Protein AF-0000000070033080 (afdb_homodimer)

InterPro domains:
  IPR001304 C-type lectin-like [PF00059] (76-184)
  IPR001304 C-type lectin-like [PS50041] (65-184)
  IPR001304 C-type lectin-like [SM00034] (60-184)
  IPR016186 C-type lectin-like/link domain superfamily [G3DSA:3.10.100.10] (40-184)
  IPR016187 C-type lectin fold [SSF56436] (63-186)
  IPR050111 C-type lectin and snaclec domain-containing protein [PTHR22803] (50-186)

Foldseek 3Di:
DDDDDDDDDPPVVPPPPDDPDPPPPPDPPPPDPPPPPDPPPPDPDPPDPCPPQDPPPRDQPFDDDPQKHKAWFFFWDFQVVQQVVQCVVDPLKGFADDADPVSLVRNLVRCCVVVVAQAKAFGQWFADAFALDIAGPSRDDNHDFFADPPDDPGGDPAQTTWMQGSVSHIYRGGRRDIGITMMMGGD/DDDDDDDPPPPPCPPPPPDPPPPPPPDPPPPDPPPPPDPPPPDDDPPPPPVPQDPPPRDQPFDDDPQKHKAWFFFWDFQVVQQVVQCVVDPLKGFADDADPVSLVRNLVRCCVVVVAQAKAFGQWFADAFALDIAGPSRDDNHDFFADPPDDPGGDPAQTTWMQGSVSHIYRGGRRDIGITMMMGGD

Radius of gyration: 39.05 Å; Cα contacts (8 Å, |Δi|>4): 627; chains: 2; bounding box: 110×128×110 Å

Nearest PDB structures (foldseek):
  1jzn-assembly2_A  TM=9.347E-01  e=3.721E-12  Crotalus atrox
  4uww-assembly1_A  TM=8.815E-01  e=4.793E-12  Struthio camelus
  4uxm-assembly1_A  TM=8.664E-01  e=3.278E-12  Struthio camelus
  5f2q-assembly1_B  TM=9.238E-01  e=2.821E-11  Bothrops jararacussu
  1v4l-assembly1_A  TM=7.066E-01  e=3.692E-09  Protobothrops mucrosquamatus

Secondary structure (DSSP, 8-state):
------------------------------------------------------SSS---SSEEETTEEEEEEEEEEEHHHHHHHHHHHSTT-EEPP--SHHHHHHHHHHHHHHHSS---EEEEEEE-TTSS-EEETT--------BPTT-S-SS-SS--EEEE-TTS-EEEE-TTSEEEEEEEEE-/------------------------------------------------------SSS---SSEEETTEEEEEEEEEEEHHHHHHHHHHHSTT-EEPP--SHHHHHHHHHHHHHHHSS---EEEEEEE-TTSS-EEETT--------BPTT-S-SS-SS--EEEE-TTS-EEEE-TTSEEEEEEEEE-

Solvent-accessible surface area (backbone atoms only — not comparable to full-atom values): 22182 Å² total; per-residue (Å²): 136,85,88,79,85,81,88,79,87,72,84,75,77,76,76,76,79,70,78,74,77,80,71,75,81,69,83,77,73,75,78,67,78,76,79,79,66,83,76,73,78,73,72,79,71,79,82,70,83,67,78,69,80,71,87,63,80,85,72,56,92,47,47,75,54,96,66,25,26,34,38,79,42,73,75,61,31,28,49,67,55,42,33,53,48,20,38,69,72,34,77,75,19,18,23,28,71,60,62,37,72,66,54,43,53,53,51,53,49,49,38,29,69,74,64,73,44,71,54,51,25,36,35,17,39,34,42,46,73,63,40,69,44,63,40,26,55,54,30,55,71,78,77,41,83,56,55,33,91,87,41,60,60,62,53,35,95,52,44,36,24,30,29,33,37,56,87,61,30,32,39,53,34,52,40,78,49,65,34,20,32,31,29,26,23,61,104,138,81,92,78,88,81,90,76,86,79,80,79,79,79,75,79,77,69,83,73,75,81,71,77,79,68,84,77,72,75,74,65,77,73,78,78,66,81,75,74,77,73,73,80,70,78,82,68,83,66,78,70,80,71,86,63,81,87,71,57,93,47,49,74,53,96,64,26,24,34,38,79,40,73,75,61,32,28,49,67,55,41,34,53,48,20,38,69,73,34,78,76,19,19,23,29,70,61,60,37,72,67,54,44,53,50,51,53,49,49,39,29,70,75,66,73,44,72,54,50,24,36,33,17,38,34,42,47,73,64,40,69,45,61,41,25,55,54,30,53,71,79,76,41,84,56,53,33,91,88,40,60,59,63,54,36,94,49,46,36,24,28,30,33,37,55,87,60,31,33,41,52,34,51,41,78,49,67,34,19,33,31,29,26,23,61,102

Sequence (374 aa):
MKTLTLLALSLAVALGMSPGKDEVPGPMVEDGPPAEGPVEEADPAPEDQQEIQTKGGHHCPGFSHDGRCYRFFRAPKTARNAEVFCQKLSAGGHLASITSQHLHREVMRLILRANGAPTHVWVGGLRYLTTGRFVWLDGSSWIYADWRPGKPRPTSNVDNCVELLANGKFNDLRCSETEAFICSHPEMKTLTLLALSLAVALGMSPGKDEVPGPMVEDGPPAEGPVEEADPAPEDQQEIQTKGGHHCPGFSHDGRCYRFFRAPKTARNAEVFCQKLSAGGHLASITSQHLHREVMRLILRANGAPTHVWVGGLRYLTTGRFVWLDGSSWIYADWRPGKPRPTSNVDNCVELLANGKFNDLRCSETEAFICSHPE

Organism: Takifugu rubripes (NCBI:txid31033)

Structure (mmCIF, N/CA/C/O backbone):
data_AF-0000000070033080-model_v1
#
loop_
_entity.id
_entity.type
_entity.pdbx_description
1 polymer Lectin-like
#
loop_
_atom_site.group_PDB
_atom_site.id
_atom_site.type_symbol
_atom_site.label_atom_id
_atom_site.label_alt_id
_atom_site.label_comp_id
_atom_site.label_asym_id
_atom_site.label_entity_id
_atom_site.label_seq_id
_atom_site.pdbx_PDB_ins_code
_atom_site.Cartn_x
_atom_site.Cartn_y
_atom_site.Cartn_z
_atom_site.occupancy
_atom_site.B_iso_or_equiv
_atom_site.auth_seq_id
_atom_site.auth_comp_id
_atom_site.auth_asym_id
_atom_site.auth_atom_id
_atom_site.pdbx_PDB_model_num
ATOM 1 N N . MET A 1 1 ? 81.562 69.438 38.094 1 20.61 1 MET A N 1
ATOM 2 C CA . MET A 1 1 ? 82.812 69 38.594 1 20.61 1 MET A CA 1
ATOM 3 C C . MET A 1 1 ? 82.875 67.5 38.625 1 20.61 1 MET A C 1
ATOM 5 O O . MET A 1 1 ? 83.812 66.875 38.062 1 20.61 1 MET A O 1
ATOM 9 N N . LYS A 1 2 ? 82.312 67 39.844 1 17.95 2 LYS A N 1
ATOM 10 C CA . LYS A 1 2 ? 83 65.938 40.562 1 17.95 2 LYS A CA 1
ATOM 11 C C . LYS A 1 2 ? 82.875 64.562 39.906 1 17.95 2 LYS A C 1
ATOM 13 O O . LYS A 1 2 ? 81.812 64.312 39.25 1 17.95 2 LYS A O 1
ATOM 18 N N . THR A 1 3 ? 83.188 63.5 40.625 1 20.91 3 THR A N 1
ATOM 19 C CA . THR A 1 3 ? 84.25 62.531 40.438 1 20.91 3 THR A CA 1
ATOM 20 C C . THR A 1 3 ? 83.688 61.219 39.844 1 20.91 3 THR A C 1
ATOM 22 O O . THR A 1 3 ? 82.5 61 39.844 1 20.91 3 THR A O 1
ATOM 25 N N . LEU A 1 4 ? 84.312 60.188 40.219 1 21.19 4 LEU A N 1
ATOM 26 C CA . LEU A 1 4 ? 85.125 59.156 39.594 1 21.19 4 LEU A CA 1
ATOM 27 C C . LEU A 1 4 ? 84.375 57.875 39.375 1 21.19 4 LEU A C 1
ATOM 29 O O . LEU A 1 4 ? 84.375 57.312 38.281 1 21.19 4 LEU A O 1
ATOM 33 N N . THR A 1 5 ? 84.062 57.188 40.562 1 20.97 5 THR A N 1
ATOM 34 C CA . THR A 1 5 ? 84.875 56 40.719 1 20.97 5 THR A CA 1
ATOM 35 C C . THR A 1 5 ? 84.25 54.812 40 1 20.97 5 THR A C 1
ATOM 37 O O . THR A 1 5 ? 83.062 54.75 39.844 1 20.97 5 THR A O 1
ATOM 40 N N . LEU A 1 6 ? 84.938 53.719 39.906 1 20.81 6 LEU A N 1
ATOM 41 C CA . LEU A 1 6 ? 85.438 52.688 39.031 1 20.81 6 LEU A CA 1
ATOM 42 C C . LEU A 1 6 ? 84.562 51.469 39 1 20.81 6 LEU A C 1
ATOM 44 O O . LEU A 1 6 ? 84.25 50.906 37.938 1 20.81 6 LEU A O 1
ATOM 48 N N . LEU A 1 7 ? 84.062 50.938 40.312 1 21.59 7 LEU A N 1
ATOM 49 C CA . LEU A 1 7 ? 84.625 49.625 40.562 1 21.59 7 LEU A CA 1
ATOM 50 C C . LEU A 1 7 ? 83.812 48.562 39.812 1 21.59 7 LEU A C 1
ATOM 52 O O . LEU A 1 7 ? 82.625 48.656 39.656 1 21.59 7 LEU A O 1
ATOM 56 N N . ALA A 1 8 ? 84.375 47.312 39.438 1 22.28 8 ALA A N 1
ATOM 57 C CA . ALA A 1 8 ? 84.75 46.25 38.5 1 22.28 8 ALA A CA 1
ATOM 58 C C . ALA A 1 8 ? 83.75 45.094 38.562 1 22.28 8 ALA A C 1
ATOM 60 O O . ALA A 1 8 ? 83.375 44.531 37.531 1 22.28 8 ALA A O 1
ATOM 61 N N . LEU A 1 9 ? 83 44.656 39.875 1 23.89 9 LEU A N 1
ATOM 62 C CA . LEU A 1 9 ? 83.312 43.25 40.219 1 23.89 9 LEU A CA 1
ATOM 63 C C . LEU A 1 9 ? 82.562 42.312 39.344 1 23.89 9 LEU A C 1
ATOM 65 O O . LEU A 1 9 ? 81.312 42.438 39.188 1 23.89 9 LEU A O 1
ATOM 69 N N . SER A 1 10 ? 83.125 41.312 38.5 1 24.05 10 SER A N 1
ATOM 70 C CA . SER A 1 10 ? 83.062 40.344 37.406 1 24.05 10 SER A CA 1
ATOM 71 C C . SER A 1 10 ? 82.25 39.125 37.781 1 24.05 10 SER A C 1
ATOM 73 O O . SER A 1 10 ? 82.125 38.188 37.031 1 24.05 10 SER A O 1
ATOM 75 N N . LEU A 1 11 ? 81.312 39.094 39 1 24.17 11 LEU A N 1
ATOM 76 C CA . LEU A 1 11 ? 81.25 37.781 39.594 1 24.17 11 LEU A CA 1
ATOM 77 C C . LEU A 1 11 ? 80.625 36.781 38.594 1 24.17 11 LEU A C 1
ATOM 79 O O . LEU A 1 11 ? 79.5 36.938 38.125 1 24.17 11 LEU A O 1
ATOM 83 N N . ALA A 1 12 ? 81.438 36 37.812 1 26.22 12 ALA A N 1
ATOM 84 C CA . ALA A 1 12 ? 81.312 35.031 36.719 1 26.22 12 ALA A CA 1
ATOM 85 C C . ALA A 1 12 ? 80.438 33.844 37.156 1 26.22 12 ALA A C 1
ATOM 87 O O . ALA A 1 12 ? 80.938 33 37.938 1 26.22 12 ALA A O 1
ATOM 88 N N . VAL A 1 13 ? 79.125 34.062 37.688 1 25.84 13 VAL A N 1
ATOM 89 C CA . VAL A 1 13 ? 78.5 33 38.406 1 25.84 13 VAL A CA 1
ATOM 90 C C . VAL A 1 13 ? 78.375 31.766 37.531 1 25.84 13 VAL A C 1
ATOM 92 O O . VAL A 1 13 ? 77.812 31.844 36.438 1 25.84 13 VAL A O 1
ATOM 95 N N . ALA A 1 14 ? 79.312 30.75 37.594 1 25.52 14 ALA A N 1
ATOM 96 C CA . ALA A 1 14 ? 79.562 29.484 36.938 1 25.52 14 ALA A CA 1
ATOM 97 C C . ALA A 1 14 ? 78.375 28.562 36.938 1 25.52 14 ALA A C 1
ATOM 99 O O . ALA A 1 14 ? 78.062 27.953 37.938 1 25.52 14 ALA A O 1
ATOM 100 N N . LEU A 1 15 ? 77.125 29.031 36.531 1 26.84 15 LEU A N 1
ATOM 101 C CA . LEU A 1 15 ? 75.938 28.281 36.844 1 26.84 15 LEU A CA 1
ATOM 102 C C . LEU A 1 15 ? 76 26.891 36.188 1 26.84 15 LEU A C 1
ATOM 104 O O . LEU A 1 15 ? 76.188 26.781 34.969 1 26.84 15 LEU A O 1
ATOM 108 N N . GLY A 1 16 ? 76.5 25.922 36.938 1 25.11 16 GLY A N 1
ATOM 109 C CA . GLY A 1 16 ? 76.688 24.5 36.688 1 25.11 16 GLY A CA 1
ATOM 110 C C . GLY A 1 16 ? 75.5 23.828 36 1 25.11 16 GLY A C 1
ATOM 111 O O . GLY A 1 16 ? 74.375 23.969 36.469 1 25.11 16 GLY A O 1
ATOM 112 N N . MET A 1 17 ? 75.438 23.594 34.656 1 28.05 17 MET A N 1
ATOM 113 C CA . MET A 1 17 ? 74.5 23.188 33.656 1 28.05 17 MET A CA 1
ATOM 114 C C . MET A 1 17 ? 74 21.75 33.906 1 28.05 17 MET A C 1
ATOM 116 O O . MET A 1 17 ? 74.75 20.797 33.656 1 28.05 17 MET A O 1
ATOM 120 N N . SER A 1 18 ? 73.812 21.438 35.25 1 24.73 18 SER A N 1
ATOM 121 C CA . SER A 1 18 ? 73.75 19.984 35.344 1 24.73 18 SER A CA 1
ATOM 122 C C . SER A 1 18 ? 72.875 19.375 34.312 1 24.73 18 SER A C 1
ATOM 124 O O . SER A 1 18 ? 72 20.062 33.75 1 24.73 18 SER A O 1
ATOM 126 N N . PRO A 1 19 ? 72.75 18.031 34.312 1 30.31 19 PRO A N 1
ATOM 127 C CA . PRO A 1 19 ? 72.562 16.875 33.406 1 30.31 19 PRO A CA 1
ATOM 128 C C . PRO A 1 19 ? 71.062 16.625 33.094 1 30.31 19 PRO A C 1
ATOM 130 O O . PRO A 1 19 ? 70.75 15.648 32.438 1 30.31 19 PRO A O 1
ATOM 133 N N . GLY A 1 20 ? 70.188 17.609 32.812 1 24.42 20 GLY A N 1
ATOM 134 C CA . GLY A 1 20 ? 68.812 17.328 33.062 1 24.42 20 GLY A CA 1
ATOM 135 C C . GLY A 1 20 ? 68.25 16.141 32.281 1 24.42 20 GLY A C 1
ATOM 136 O O . GLY A 1 20 ? 68.562 16.016 31.078 1 24.42 20 GLY A O 1
ATOM 137 N N . LYS A 1 21 ? 68.125 14.992 32.969 1 26.06 21 LYS A N 1
ATOM 138 C CA . LYS A 1 21 ? 67.688 13.68 32.469 1 26.06 21 LYS A CA 1
ATOM 139 C C . LYS A 1 21 ? 66.5 13.797 31.562 1 26.06 21 LYS A C 1
ATOM 141 O O . LYS A 1 21 ? 65.5 14.461 31.938 1 26.06 21 LYS A O 1
ATOM 146 N N . ASP A 1 22 ? 66.562 13.797 30.234 1 26.05 22 ASP A N 1
ATOM 147 C CA . ASP A 1 22 ? 65.562 13.977 29.188 1 26.05 22 ASP A CA 1
ATOM 148 C C . ASP A 1 22 ? 64.438 12.992 29.375 1 26.05 22 ASP A C 1
ATOM 150 O O . ASP A 1 22 ? 64.562 11.781 29.219 1 26.05 22 ASP A O 1
ATOM 154 N N . GLU A 1 23 ? 63.625 13.086 30.531 1 29.81 23 GLU A N 1
ATOM 155 C CA . GLU A 1 23 ? 62.562 12.117 30.766 1 29.81 23 GLU A CA 1
ATOM 156 C C . GLU A 1 23 ? 61.656 12 29.547 1 29.81 23 GLU A C 1
ATOM 158 O O . GLU A 1 23 ? 61.219 13.008 28.984 1 29.81 23 GLU A O 1
ATOM 163 N N . VAL A 1 24 ? 61.906 10.961 28.766 1 30.84 24 VAL A N 1
ATOM 164 C CA . VAL A 1 24 ? 61.156 10.648 27.562 1 30.84 24 VAL A CA 1
ATOM 165 C C . VAL A 1 24 ? 59.656 10.75 27.828 1 30.84 24 VAL A C 1
ATOM 167 O O . VAL A 1 24 ? 59.156 10.164 28.781 1 30.84 24 VAL A O 1
ATOM 170 N N . PRO A 1 25 ? 58.969 11.836 27.422 1 30.91 25 PRO A N 1
ATOM 171 C CA . PRO A 1 25 ? 57.562 12.047 27.734 1 30.91 25 PRO A CA 1
ATOM 172 C C . PRO A 1 25 ? 56.688 10.883 27.281 1 30.91 25 PRO A C 1
ATOM 174 O O . PRO A 1 25 ? 56.938 10.289 26.219 1 30.91 25 PRO A O 1
ATOM 177 N N . GLY A 1 26 ? 56.188 10.023 28.188 1 28.5 26 GLY A N 1
ATOM 178 C CA . GLY A 1 26 ? 55.344 8.867 27.938 1 28.5 26 GLY A CA 1
ATOM 179 C C . GLY A 1 26 ? 54.156 9.18 27.031 1 28.5 26 GLY A C 1
ATOM 180 O O . GLY A 1 26 ? 53.844 10.344 26.797 1 28.5 26 GLY A O 1
ATOM 181 N N . PRO A 1 27 ? 53.75 8.141 26.188 1 29.08 27 PRO A N 1
ATOM 182 C CA . PRO A 1 27 ? 52.781 8.359 25.109 1 29.08 27 PRO A CA 1
ATOM 183 C C . PRO A 1 27 ? 51.5 9.031 25.594 1 29.08 27 PRO A C 1
ATOM 185 O O . PRO A 1 27 ? 51.125 8.891 26.75 1 29.08 27 PRO A O 1
ATOM 188 N N . MET A 1 28 ? 51.156 10.242 25.141 1 27.59 28 MET A N 1
ATOM 189 C CA . MET A 1 28 ? 49.938 10.977 25.375 1 27.59 28 MET A CA 1
ATOM 190 C C . MET A 1 28 ? 48.719 10.086 25.172 1 27.59 28 MET A C 1
ATOM 192 O O . MET A 1 28 ? 48.469 9.594 24.062 1 27.59 28 MET A O 1
ATOM 196 N N . VAL A 1 29 ? 48.406 9.25 26.094 1 29.22 29 VAL A N 1
ATOM 197 C CA . VAL A 1 29 ? 47.188 8.469 25.922 1 29.22 29 VAL A CA 1
ATOM 198 C C . VAL A 1 29 ? 46.031 9.391 25.562 1 29.22 29 VAL A C 1
ATOM 200 O O . VAL A 1 29 ? 45.844 10.43 26.188 1 29.22 29 VAL A O 1
ATOM 203 N N . GLU A 1 30 ? 45.656 9.414 24.25 1 26.73 30 GLU A N 1
ATOM 204 C CA . GLU A 1 30 ? 44.562 10.188 23.703 1 26.73 30 GLU A CA 1
ATOM 205 C C . GLU A 1 30 ? 43.312 10.055 24.594 1 26.73 30 GLU A C 1
ATOM 207 O O . GLU A 1 30 ? 42.938 8.945 24.969 1 26.73 30 GLU A O 1
ATOM 212 N N . ASP A 1 31 ? 43.062 11.039 25.453 1 29.36 31 ASP A N 1
ATOM 213 C CA . ASP A 1 31 ? 41.875 11.195 26.281 1 29.36 31 ASP A CA 1
ATOM 214 C C . ASP A 1 31 ? 40.625 10.82 25.5 1 29.36 31 ASP A C 1
ATOM 216 O O . ASP A 1 31 ? 40.375 11.328 24.391 1 29.36 31 ASP A O 1
ATOM 220 N N . GLY A 1 32 ? 40.125 9.602 25.562 1 29.42 32 GLY A N 1
ATOM 221 C CA . GLY A 1 32 ? 38.875 9.141 25 1 29.42 32 GLY A CA 1
ATOM 222 C C . GLY A 1 32 ? 37.719 10.102 25.219 1 29.42 32 GLY A C 1
ATOM 223 O O . GLY A 1 32 ? 37.812 10.969 26.094 1 29.42 32 GLY A O 1
ATOM 224 N N . PRO A 1 33 ? 37 10.484 24.094 1 31.86 33 PRO A N 1
ATOM 225 C CA . PRO A 1 33 ? 36 11.531 24.266 1 31.86 33 PRO A CA 1
ATOM 226 C C . PRO A 1 33 ? 35.188 11.383 25.547 1 31.86 33 PRO A C 1
ATOM 228 O O . PRO A 1 33 ? 35.094 10.273 26.078 1 31.86 33 PRO A O 1
ATOM 231 N N . PRO A 1 34 ? 35.031 12.5 26.219 1 28.45 34 PRO A N 1
ATOM 232 C CA . PRO A 1 34 ? 34.281 12.516 27.484 1 28.45 34 PRO A CA 1
ATOM 233 C C . PRO A 1 34 ? 32.969 11.75 27.391 1 28.45 34 PRO A C 1
ATOM 235 O O . PRO A 1 34 ? 32.406 11.602 26.312 1 28.45 34 PRO A O 1
ATOM 238 N N . ALA A 1 35 ? 32.719 10.875 28.375 1 30.92 35 ALA A N 1
ATOM 239 C CA . ALA A 1 35 ? 31.453 10.156 28.594 1 30.92 35 ALA A CA 1
ATOM 240 C C . ALA A 1 35 ? 30.266 11.102 28.5 1 30.92 35 ALA A C 1
ATOM 242 O O . ALA A 1 35 ? 30.219 12.125 29.203 1 30.92 35 ALA A O 1
ATOM 243 N N . GLU A 1 36 ? 29.688 11.266 27.219 1 32.78 36 GLU A N 1
ATOM 244 C CA . GLU A 1 36 ? 28.516 12.117 27.062 1 32.78 36 GLU A CA 1
ATOM 245 C C . GLU A 1 36 ? 27.547 11.953 28.234 1 32.78 36 GLU A C 1
ATOM 247 O O . GLU A 1 36 ? 27.328 10.836 28.703 1 32.78 36 GLU A O 1
ATOM 252 N N . GLY A 1 37 ? 27.453 12.914 29.125 1 31.19 37 GLY A N 1
ATOM 253 C CA . GLY A 1 37 ? 26.594 12.992 30.297 1 31.19 37 GLY A CA 1
ATOM 254 C C . GLY A 1 37 ? 25.188 12.477 30.031 1 31.19 37 GLY A C 1
ATOM 255 O O . GLY A 1 37 ? 24.797 12.305 28.875 1 31.19 37 GLY A O 1
ATOM 256 N N . PRO A 1 38 ? 24.547 12 31.156 1 30.94 38 PRO A N 1
ATOM 257 C CA . PRO A 1 38 ? 23.219 11.398 31.062 1 30.94 38 PRO A CA 1
ATOM 258 C C . PRO A 1 38 ? 22.219 12.289 30.312 1 30.94 38 PRO A C 1
ATOM 260 O O . PRO A 1 38 ? 22.141 13.492 30.578 1 30.94 38 PRO A O 1
ATOM 263 N N . VAL A 1 39 ? 21.953 12.008 29.094 1 31.83 39 VAL A N 1
ATOM 264 C CA . VAL A 1 39 ? 20.922 12.711 28.328 1 31.83 39 VAL A CA 1
ATOM 265 C C . VAL A 1 39 ? 19.703 12.953 29.219 1 31.83 39 VAL A C 1
ATOM 267 O O . VAL A 1 39 ? 19.188 12.031 29.859 1 31.83 39 VAL A O 1
ATOM 270 N N . GLU A 1 40 ? 19.562 14.133 29.781 1 31.19 40 GLU A N 1
ATOM 271 C CA . GLU A 1 40 ? 18.375 14.547 30.531 1 31.19 40 GLU A CA 1
ATOM 272 C C . GLU A 1 40 ? 17.094 14.078 29.828 1 31.19 40 GLU A C 1
ATOM 274 O O . GLU A 1 40 ? 16.953 14.227 28.625 1 31.19 40 GLU A O 1
ATOM 279 N N . GLU A 1 41 ? 16.328 13.219 30.453 1 31.48 41 GLU A N 1
ATOM 280 C CA . GLU A 1 41 ? 15.023 12.695 30.078 1 31.48 41 GLU A CA 1
ATOM 281 C C . GLU A 1 41 ? 14.07 13.82 29.688 1 31.48 41 GLU A C 1
ATOM 283 O O . GLU A 1 41 ? 13.75 14.68 30.516 1 31.48 41 GLU A O 1
ATOM 288 N N . ALA A 1 42 ? 14.227 14.297 28.453 1 35.44 42 ALA A N 1
ATOM 289 C CA . ALA A 1 42 ? 13.328 15.375 28.047 1 35.44 42 ALA A CA 1
ATOM 290 C C . ALA A 1 42 ? 11.93 15.18 28.625 1 35.44 42 ALA A C 1
ATOM 292 O O . ALA A 1 42 ? 11.492 14.047 28.828 1 35.44 42 ALA A O 1
ATOM 293 N N . ASP A 1 43 ? 11.359 16.141 29.328 1 34.22 43 ASP A N 1
ATOM 294 C CA . ASP A 1 43 ? 10.016 16.266 29.891 1 34.22 43 ASP A CA 1
ATOM 295 C C . ASP A 1 43 ? 8.969 15.742 28.906 1 34.22 43 ASP A C 1
ATOM 297 O O . ASP A 1 43 ? 9.117 15.891 27.703 1 34.22 43 ASP A O 1
ATOM 301 N N . PRO A 1 44 ? 8.141 14.773 29.344 1 34.47 44 PRO A N 1
ATOM 302 C CA . PRO A 1 44 ? 7.082 14.211 28.5 1 34.47 44 PRO A CA 1
ATOM 303 C C . PRO A 1 44 ? 6.277 15.281 27.766 1 34.47 44 PRO A C 1
ATOM 305 O O . PRO A 1 44 ? 5.98 16.328 28.344 1 34.47 44 PRO A O 1
ATOM 308 N N . ALA A 1 45 ? 6.477 15.445 26.5 1 37.72 45 ALA A N 1
ATOM 309 C CA . ALA A 1 45 ? 5.691 16.375 25.688 1 37.72 45 ALA A CA 1
ATOM 310 C C . ALA A 1 45 ? 4.246 16.453 26.188 1 37.72 45 ALA A C 1
ATOM 312 O O . ALA A 1 45 ? 3.723 15.477 26.734 1 37.72 45 ALA A O 1
ATOM 313 N N . PRO A 1 46 ? 3.609 17.609 26.297 1 35.41 46 PRO A N 1
ATOM 314 C CA . PRO A 1 46 ? 2.219 17.734 26.734 1 35.41 46 PRO A CA 1
ATOM 315 C C . PRO A 1 46 ? 1.317 16.641 26.188 1 35.41 46 PRO A C 1
ATOM 317 O O . PRO A 1 46 ? 1.617 16.062 25.141 1 35.41 46 PRO A O 1
ATOM 320 N N . GLU A 1 47 ? 0.466 15.984 27.062 1 36.34 47 GLU A N 1
ATOM 321 C CA . GLU A 1 47 ? -0.665 15.094 26.828 1 36.34 47 GLU A CA 1
ATOM 322 C C . GLU A 1 47 ? -1.442 15.516 25.578 1 36.34 47 GLU A C 1
ATOM 324 O O . GLU A 1 47 ? -1.988 16.625 25.531 1 36.34 47 GLU A O 1
ATOM 329 N N . ASP A 1 48 ? -1.008 15.234 24.438 1 35.53 48 ASP A N 1
ATOM 330 C CA . ASP A 1 48 ? -1.85 15.422 23.266 1 35.53 48 ASP A CA 1
ATOM 331 C C . ASP A 1 48 ? -3.32 15.172 23.594 1 35.53 48 ASP A C 1
ATOM 333 O O . ASP A 1 48 ? -3.641 14.297 24.391 1 35.53 48 ASP A O 1
ATOM 337 N N . GLN A 1 49 ? -4.184 16.172 23.531 1 37.66 49 GLN A N 1
ATOM 338 C CA . GLN A 1 49 ? -5.633 16.125 23.672 1 37.66 49 GLN A CA 1
ATOM 339 C C . GLN A 1 49 ? -6.211 14.852 23.062 1 37.66 49 GLN A C 1
ATOM 341 O O . GLN A 1 49 ? -6.391 14.766 21.844 1 37.66 49 GLN A O 1
ATOM 346 N N . GLN A 1 50 ? -5.75 13.68 23.484 1 37.88 50 GLN A N 1
ATOM 347 C CA . GLN A 1 50 ? -6.434 12.445 23.109 1 37.88 50 GLN A CA 1
ATOM 348 C C . GLN A 1 50 ? -7.945 12.586 23.266 1 37.88 50 GLN A C 1
ATOM 350 O O . GLN A 1 50 ? -8.461 12.57 24.391 1 37.88 50 GLN A O 1
ATOM 355 N N . GLU A 1 51 ? -8.578 13.57 22.609 1 35.81 51 GLU A N 1
ATOM 356 C CA . GLU A 1 51 ? -10.023 13.375 22.609 1 35.81 51 GLU A CA 1
ATOM 357 C C . GLU A 1 51 ? -10.383 11.898 22.531 1 35.81 51 GLU A C 1
ATOM 359 O O . GLU A 1 51 ? -10.125 11.242 21.516 1 35.81 51 GLU A O 1
ATOM 364 N N . ILE A 1 52 ? -10.25 11.211 23.609 1 37.66 52 ILE A N 1
ATOM 365 C CA . ILE A 1 52 ? -10.742 9.852 23.828 1 37.66 52 ILE A CA 1
ATOM 366 C C . ILE A 1 52 ? -12.148 9.719 23.25 1 37.66 52 ILE A C 1
ATOM 368 O O . ILE A 1 52 ? -13.031 10.531 23.547 1 37.66 52 ILE A O 1
ATOM 372 N N . GLN A 1 53 ? -12.312 8.883 22.234 1 36.03 53 GLN A N 1
ATOM 373 C CA . GLN A 1 53 ? -13.555 8.406 21.641 1 36.03 53 GLN A CA 1
ATOM 374 C C . GLN A 1 53 ? -14.523 7.906 22.703 1 36.03 53 GLN A C 1
ATOM 376 O O . GLN A 1 53 ? -14.195 6.984 23.453 1 36.03 53 GLN A O 1
ATOM 381 N N . THR A 1 54 ? -15.367 8.711 23.297 1 34.81 54 THR A N 1
ATOM 382 C CA . THR A 1 54 ? -16.516 8.219 24.031 1 34.81 54 THR A CA 1
ATOM 383 C C . THR A 1 54 ? -17.203 7.082 23.281 1 34.81 54 THR A C 1
ATOM 385 O O . THR A 1 54 ? -17.188 7.051 22.047 1 34.81 54 THR A O 1
ATOM 388 N N . LYS A 1 55 ? -17.531 5.941 23.844 1 38.28 55 LYS A N 1
ATOM 389 C CA . LYS A 1 55 ? -18.203 4.691 23.531 1 38.28 55 LYS A CA 1
ATOM 390 C C . LYS A 1 55 ? -19.422 4.941 22.625 1 38.28 55 LYS A C 1
ATOM 392 O O . LYS A 1 55 ? -20.188 4.023 22.344 1 38.28 55 LYS A O 1
ATOM 397 N N . GLY A 1 56 ? -20.203 6.031 22.781 1 39.88 56 GLY A N 1
ATOM 398 C CA . GLY A 1 56 ? -21.516 6.078 22.141 1 39.88 56 GLY A CA 1
ATOM 399 C C . GLY A 1 56 ? -21.453 5.938 20.641 1 39.88 56 GLY A C 1
ATOM 400 O O . GLY A 1 56 ? -20.375 5.781 20.062 1 39.88 56 GLY A O 1
ATOM 401 N N . GLY A 1 57 ? -22.422 6.359 19.656 1 48.28 57 GLY A N 1
ATOM 402 C CA . GLY A 1 57 ? -22.516 6.305 18.203 1 48.28 57 GLY A CA 1
ATOM 403 C C . GLY A 1 57 ? -21.234 6.676 17.484 1 48.28 57 GLY A C 1
ATOM 404 O O . GLY A 1 57 ? -20.5 7.555 17.953 1 48.28 57 GLY A O 1
ATOM 405 N N . HIS A 1 58 ? -20.438 5.801 16.859 1 56.19 58 HIS A N 1
ATOM 406 C CA . HIS A 1 58 ? -19.078 5.918 16.344 1 56.19 58 HIS A CA 1
ATOM 407 C C . HIS A 1 58 ? -18.844 7.27 15.672 1 56.19 58 HIS A C 1
ATOM 409 O O . HIS A 1 58 ? -19.234 7.465 14.516 1 56.19 58 HIS A O 1
ATOM 415 N N . HIS A 1 59 ? -18.984 8.398 16.297 1 79.94 59 HIS A N 1
ATOM 416 C CA . HIS A 1 59 ? -18.859 9.781 15.836 1 79.94 59 HIS A CA 1
ATOM 417 C C . HIS A 1 59 ? -17.469 10.047 15.258 1 79.94 59 HIS A C 1
ATOM 419 O O . HIS A 1 59 ? -16.453 9.75 15.898 1 79.94 59 HIS A O 1
ATOM 425 N N . CYS A 1 60 ? -17.438 10.336 13.914 1 92.88 60 CYS A N 1
ATOM 426 C CA . CYS A 1 60 ? -16.234 10.812 13.227 1 92.88 60 CYS A CA 1
ATOM 427 C C . CYS A 1 60 ? -15.906 12.242 13.641 1 92.88 60 CYS A C 1
ATOM 429 O O . CYS A 1 60 ? -16.625 13.172 13.273 1 92.88 60 CYS A O 1
ATOM 431 N N . PRO A 1 61 ? -14.914 12.461 14.453 1 91.69 61 PRO A N 1
ATOM 432 C CA . PRO A 1 61 ? -14.539 13.812 14.875 1 91.69 61 PRO A CA 1
ATOM 433 C C . PRO A 1 61 ? -14.086 14.695 13.703 1 91.69 61 PRO A C 1
ATOM 435 O O . PRO A 1 61 ? -13.945 15.906 13.859 1 91.69 61 PRO A O 1
ATOM 438 N N . GLY A 1 62 ? -13.906 14.062 12.602 1 94.12 62 GLY A N 1
ATOM 439 C CA . GLY A 1 62 ? -13.484 14.773 11.406 1 94.12 62 GLY A CA 1
ATOM 440 C C . GLY A 1 62 ? -14.555 14.812 10.328 1 94.12 62 GLY A C 1
ATOM 441 O O . GLY A 1 62 ? -15.703 15.172 10.594 1 94.12 62 GLY A O 1
ATOM 442 N N . PHE A 1 63 ? -14.125 14.57 9.164 1 95.56 63 PHE A N 1
ATOM 443 C CA . PHE A 1 63 ? -14.984 14.562 7.988 1 95.56 63 PHE A CA 1
ATOM 444 C C . PHE A 1 63 ? -15.297 13.141 7.547 1 95.56 63 PHE A C 1
ATOM 446 O O . PHE A 1 63 ? -14.391 12.305 7.441 1 95.56 63 PHE A O 1
ATOM 453 N N . SER A 1 64 ? -16.625 12.883 7.41 1 96.19 64 SER A N 1
ATOM 454 C CA . SER A 1 64 ? -17.031 11.555 6.965 1 96.19 64 SER A CA 1
ATOM 455 C C . SER A 1 64 ? -17.266 11.531 5.457 1 96.19 64 SER A C 1
ATOM 457 O O . SER A 1 64 ? -17.859 12.445 4.895 1 96.19 64 SER A O 1
ATOM 459 N N . HIS A 1 65 ? -16.688 10.547 4.832 1 96.06 65 HIS A N 1
ATOM 460 C CA . HIS A 1 65 ? -16.875 10.359 3.396 1 96.06 65 HIS A CA 1
ATOM 461 C C . HIS A 1 65 ? -16.844 8.875 3.027 1 96.06 65 HIS A C 1
ATOM 463 O O . HIS A 1 65 ? -15.859 8.188 3.303 1 96.06 65 HIS A O 1
ATOM 469 N N . ASP A 1 66 ? -17.875 8.398 2.402 1 94.81 66 ASP A N 1
ATOM 470 C CA . ASP A 1 66 ? -17.984 7.035 1.895 1 94.81 66 ASP A CA 1
ATOM 471 C C . ASP A 1 66 ? -17.578 6.023 2.963 1 94.81 66 ASP A C 1
ATOM 473 O O . ASP A 1 66 ? -16.75 5.148 2.713 1 94.81 66 ASP A O 1
ATOM 477 N N . GLY A 1 67 ? -18.078 6.184 4.188 1 95 67 GLY A N 1
ATOM 478 C CA . GLY A 1 67 ? -17.891 5.223 5.262 1 95 67 GLY A CA 1
ATOM 479 C C . GLY A 1 67 ? -16.531 5.34 5.938 1 95 67 GLY A C 1
ATOM 480 O O . GLY A 1 67 ? -16.141 4.457 6.703 1 95 67 GLY A O 1
ATOM 481 N N . ARG A 1 68 ? -15.82 6.398 5.652 1 97.19 68 ARG A N 1
ATOM 482 C CA . ARG A 1 68 ? -14.531 6.625 6.285 1 97.19 68 ARG A CA 1
ATOM 483 C C . ARG A 1 68 ? -14.492 7.98 6.988 1 97.19 68 ARG A C 1
ATOM 485 O O . ARG A 1 68 ? -15.141 8.93 6.547 1 97.19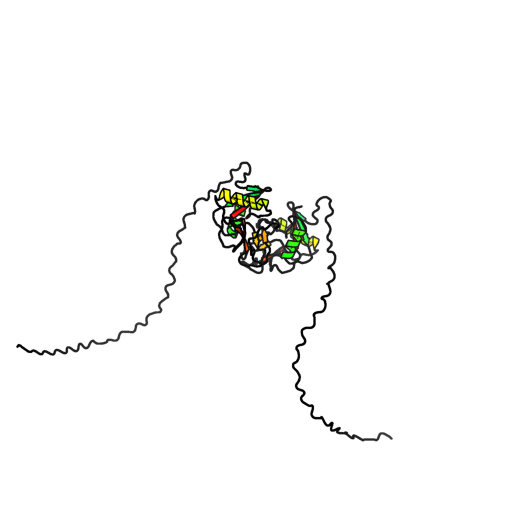 68 ARG A O 1
ATOM 492 N N . CYS A 1 69 ? -13.805 7.984 8.055 1 98.19 69 CYS A N 1
ATOM 493 C CA . CYS A 1 69 ? -13.594 9.203 8.82 1 98.19 69 CYS A CA 1
ATOM 494 C C . CYS A 1 69 ? -12.211 9.781 8.555 1 98.19 69 CYS A C 1
ATOM 496 O O . CYS A 1 69 ? -11.203 9.078 8.68 1 98.19 69 CYS A O 1
ATOM 498 N N . TYR A 1 70 ? -12.141 11.023 8.164 1 98.69 70 TYR A N 1
ATOM 499 C CA . TYR A 1 70 ? -10.906 11.758 7.906 1 98.69 70 TYR A CA 1
ATOM 500 C C . TYR A 1 70 ? -10.602 12.734 9.039 1 98.69 70 TYR A C 1
ATOM 502 O O . TYR A 1 70 ? -11.477 13.5 9.453 1 98.69 70 TYR A O 1
ATOM 510 N N . ARG A 1 71 ? -9.352 12.688 9.492 1 98.5 71 ARG A N 1
ATOM 511 C CA . ARG A 1 71 ? -8.969 13.508 10.633 1 98.5 71 ARG A CA 1
ATOM 512 C C . ARG A 1 71 ? -7.621 14.188 10.398 1 98.5 71 ARG A C 1
ATOM 514 O O . ARG A 1 71 ? -6.695 13.57 9.867 1 98.5 71 ARG A O 1
ATOM 521 N N . PHE A 1 72 ? -7.602 15.438 10.852 1 98.81 72 PHE A N 1
ATOM 522 C CA . PHE A 1 72 ? -6.379 16.234 10.75 1 98.81 72 PHE A CA 1
ATOM 523 C C . PHE A 1 72 ? -5.59 16.172 12.055 1 98.81 72 PHE A C 1
ATOM 525 O O . PHE A 1 72 ? -6.168 16.266 13.141 1 98.81 72 PHE A O 1
ATOM 532 N N . PHE A 1 73 ? -4.25 15.992 11.906 1 98.81 73 PHE A N 1
ATOM 533 C CA . PHE A 1 73 ? -3.357 16.031 13.055 1 98.81 73 PHE A CA 1
ATOM 534 C C . PHE A 1 73 ? -2.223 17.016 12.836 1 98.81 73 PHE A C 1
ATOM 536 O O . PHE A 1 73 ? -1.434 16.875 11.898 1 98.81 73 PHE A O 1
ATOM 543 N N . ARG A 1 74 ? -2.059 17.906 13.742 1 98.44 74 ARG A N 1
ATOM 544 C CA . ARG A 1 74 ? -1.188 19.062 13.57 1 98.44 74 ARG A CA 1
ATOM 545 C C . ARG A 1 74 ? 0.255 18.719 13.922 1 98.44 74 ARG A C 1
ATOM 547 O O . ARG A 1 74 ? 1.19 19.266 13.328 1 98.44 74 ARG A O 1
ATOM 554 N N . ALA A 1 75 ? 0.494 17.922 14.945 1 98.12 75 ALA A N 1
ATOM 555 C CA . ALA A 1 75 ? 1.845 17.609 15.398 1 98.12 75 ALA A CA 1
ATOM 556 C C . ALA A 1 75 ? 2.652 16.938 14.289 1 98.12 75 ALA A C 1
ATOM 558 O O . ALA A 1 75 ? 2.289 15.859 13.82 1 98.12 75 ALA A O 1
ATOM 559 N N . PRO A 1 76 ? 3.662 17.516 13.906 1 98.5 76 PRO A N 1
ATOM 560 C CA . PRO A 1 76 ? 4.391 17.016 12.742 1 98.5 76 PRO A CA 1
ATOM 561 C C . PRO A 1 76 ? 5.031 15.648 12.992 1 98.5 76 PRO A C 1
ATOM 563 O O . PRO A 1 76 ? 5.52 15.383 14.094 1 98.5 76 PRO A O 1
ATOM 566 N N . LYS A 1 77 ? 5.043 14.773 12.016 1 98.75 77 LYS A N 1
ATOM 567 C CA . LYS A 1 77 ? 5.691 13.461 12 1 98.75 77 LYS A CA 1
ATOM 568 C C . LYS A 1 77 ? 6.312 13.18 10.633 1 98.75 77 LYS A C 1
ATOM 570 O O . LYS A 1 77 ? 5.945 13.797 9.633 1 98.75 77 LYS A O 1
ATOM 575 N N . THR A 1 78 ? 7.336 12.281 10.672 1 98.12 78 THR A N 1
ATOM 576 C CA . THR A 1 78 ? 7.746 11.727 9.383 1 98.12 78 THR A CA 1
ATOM 577 C C . THR A 1 78 ? 6.602 10.961 8.734 1 98.12 78 THR A C 1
ATOM 579 O O . THR A 1 78 ? 5.641 10.578 9.406 1 98.12 78 THR A O 1
ATOM 582 N N . ALA A 1 79 ? 6.676 10.758 7.453 1 98 79 ALA A N 1
ATOM 583 C CA . ALA A 1 79 ? 5.625 10.008 6.773 1 98 79 ALA A CA 1
ATOM 584 C C . ALA A 1 79 ? 5.438 8.633 7.406 1 98 79 ALA A C 1
ATOM 586 O O . ALA A 1 79 ? 4.305 8.188 7.617 1 98 79 ALA A O 1
ATOM 587 N N . ARG A 1 80 ? 6.594 7.98 7.676 1 95.69 80 ARG A N 1
ATOM 588 C CA . ARG A 1 80 ? 6.539 6.656 8.281 1 95.69 80 ARG A CA 1
ATOM 589 C C . ARG A 1 80 ? 5.824 6.703 9.633 1 95.69 80 ARG A C 1
ATOM 591 O O . ARG A 1 80 ? 4.914 5.914 9.883 1 95.69 80 ARG A O 1
ATOM 598 N N . ASN A 1 81 ? 6.223 7.621 10.445 1 97.56 81 ASN A N 1
ATOM 599 C CA . ASN A 1 81 ? 5.629 7.711 11.773 1 97.56 81 ASN A CA 1
ATOM 600 C C . ASN A 1 81 ? 4.164 8.133 11.703 1 97.56 81 ASN A C 1
ATOM 602 O O . ASN A 1 81 ? 3.348 7.703 12.516 1 97.56 81 ASN A O 1
ATOM 606 N N . ALA A 1 82 ? 3.836 8.992 10.773 1 98.69 82 ALA A N 1
ATOM 607 C CA . ALA A 1 82 ? 2.443 9.383 10.57 1 98.69 82 ALA A CA 1
ATOM 608 C C . ALA A 1 82 ? 1.586 8.188 10.172 1 98.69 82 ALA A C 1
ATOM 610 O O . ALA A 1 82 ? 0.476 8.016 10.68 1 98.69 82 ALA A O 1
ATOM 611 N N . GLU A 1 83 ? 2.105 7.352 9.297 1 98.19 83 GLU A N 1
ATOM 612 C CA . GLU A 1 83 ? 1.393 6.145 8.891 1 98.19 83 GLU A CA 1
ATOM 613 C C . GLU A 1 83 ? 1.17 5.211 10.078 1 98.19 83 GLU A C 1
ATOM 615 O O . GLU A 1 83 ? 0.063 4.711 10.281 1 98.19 83 GLU A O 1
ATOM 620 N N . VAL A 1 84 ? 2.195 5 10.859 1 96.44 84 VAL A N 1
ATOM 621 C CA . VAL A 1 84 ? 2.094 4.141 12.031 1 96.44 84 VAL A CA 1
ATOM 622 C C . VAL A 1 84 ? 1.059 4.711 13 1 96.44 84 VAL A C 1
ATOM 624 O O . VAL A 1 84 ? 0.253 3.965 13.562 1 96.44 84 VAL A O 1
ATOM 627 N N . PHE A 1 85 ? 1.073 6.062 13.164 1 98.44 85 PHE A N 1
ATOM 628 C CA . PHE A 1 85 ? 0.105 6.719 14.031 1 98.44 85 PHE A CA 1
ATOM 629 C C . PHE A 1 85 ? -1.318 6.438 13.57 1 98.44 85 PHE A C 1
ATOM 631 O O . PHE A 1 85 ? -2.182 6.082 14.375 1 98.44 85 PHE A O 1
ATOM 638 N N . CYS A 1 86 ? -1.609 6.566 12.281 1 98.44 86 CYS A N 1
ATOM 639 C CA . CYS A 1 86 ? -2.947 6.363 11.742 1 98.44 86 CYS A CA 1
ATOM 640 C C . CYS A 1 86 ? -3.4 4.922 11.93 1 98.44 86 CYS A C 1
ATOM 642 O O . CYS A 1 86 ? -4.574 4.668 12.203 1 98.44 86 CYS A O 1
ATOM 644 N N . GLN A 1 87 ? -2.475 4.023 11.766 1 97.12 87 GLN A N 1
ATOM 645 C CA . GLN A 1 87 ? -2.795 2.611 11.945 1 97.12 87 GLN A CA 1
ATOM 646 C C . GLN A 1 87 ? -3.158 2.309 13.398 1 97.12 87 GLN A C 1
ATOM 648 O O . GLN A 1 87 ? -4.004 1.453 13.664 1 97.12 87 GLN A O 1
ATOM 653 N N . LYS A 1 88 ? -2.488 2.979 14.305 1 96.56 88 LYS A N 1
ATOM 654 C CA . LYS A 1 88 ? -2.754 2.771 15.727 1 96.56 88 LYS A CA 1
ATOM 655 C C . LYS A 1 88 ? -4.027 3.496 16.156 1 96.56 88 LYS A C 1
ATOM 657 O O . LYS A 1 88 ? -4.688 3.082 17.109 1 96.56 88 LYS A O 1
ATOM 66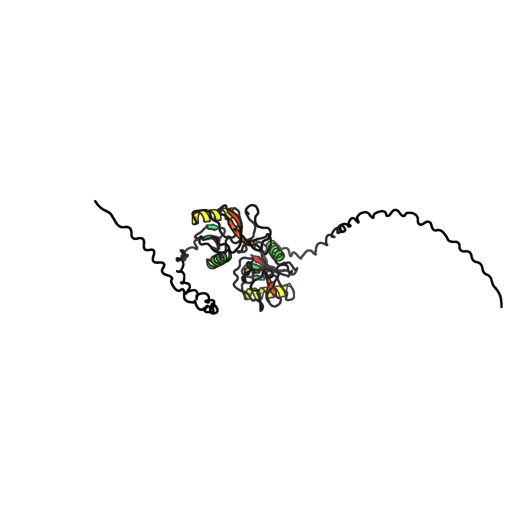2 N N . LEU A 1 89 ? -4.328 4.539 15.492 1 96.38 89 LEU A N 1
ATOM 663 C CA . LEU A 1 89 ? -5.484 5.363 15.82 1 96.38 89 LEU A CA 1
ATOM 664 C C . LEU A 1 89 ? -6.777 4.559 15.727 1 96.38 89 LEU A C 1
ATOM 666 O O . LEU A 1 89 ? -7.668 4.707 16.562 1 96.38 89 LEU A O 1
ATOM 670 N N . SER A 1 90 ? -6.906 3.701 14.703 1 95.19 90 SER A N 1
ATOM 671 C CA . SER A 1 90 ? -8.094 2.889 14.453 1 95.19 90 SER A CA 1
ATOM 672 C C . SER A 1 90 ? -7.777 1.726 13.516 1 95.19 90 SER A C 1
ATOM 674 O O . SER A 1 90 ? -6.934 1.848 12.625 1 95.19 90 SER A O 1
ATOM 676 N N . ALA A 1 91 ? -8.547 0.619 13.734 1 93 91 ALA A N 1
ATOM 677 C CA . ALA A 1 91 ? -8.422 -0.495 12.805 1 93 91 ALA A CA 1
ATOM 678 C C . ALA A 1 91 ? -8.75 -0.056 11.375 1 93 91 ALA A C 1
ATOM 680 O O . ALA A 1 91 ? -9.773 0.588 11.141 1 93 91 ALA A O 1
ATOM 681 N N . GLY A 1 92 ? -7.816 -0.385 10.5 1 95.38 92 GLY A N 1
ATOM 682 C CA . GLY A 1 92 ? -8.023 0.009 9.117 1 95.38 92 GLY A CA 1
ATOM 683 C C . GLY A 1 92 ? -7.574 1.428 8.828 1 95.38 92 GLY A C 1
ATOM 684 O O . GLY A 1 92 ? -7.777 1.936 7.723 1 95.38 92 GLY A O 1
ATOM 685 N N . GLY A 1 93 ? -6.93 2.035 9.852 1 98.31 93 GLY A N 1
ATOM 686 C CA . GLY A 1 93 ? -6.461 3.404 9.688 1 98.31 93 GLY A CA 1
ATOM 687 C C . GLY A 1 93 ? -5.199 3.508 8.859 1 98.31 93 GLY A C 1
ATOM 688 O O . GLY A 1 93 ? -4.316 2.648 8.945 1 98.31 93 GLY A O 1
ATOM 689 N N . HIS A 1 94 ? -5.121 4.535 8.047 1 98.81 94 HIS A N 1
ATOM 690 C CA . HIS A 1 94 ? -3.979 4.902 7.219 1 98.81 94 HIS A CA 1
ATOM 691 C C . HIS A 1 94 ? -3.908 6.414 7.02 1 98.81 94 HIS A C 1
ATOM 693 O O . HIS A 1 94 ? -4.883 7.125 7.273 1 98.81 94 HIS A O 1
ATOM 699 N N . LEU A 1 95 ? -2.645 6.883 6.652 1 98.88 95 LEU A N 1
ATOM 700 C CA . LEU A 1 95 ? -2.656 8.172 5.977 1 98.88 95 LEU A CA 1
ATOM 701 C C . LEU A 1 95 ? -3.678 8.188 4.844 1 98.88 95 LEU A C 1
ATOM 703 O O . LEU A 1 95 ? -3.812 7.207 4.113 1 98.88 95 LEU A O 1
ATOM 707 N N . ALA A 1 96 ? -4.367 9.289 4.68 1 98.88 96 ALA A N 1
ATOM 708 C CA . ALA A 1 96 ? -5.551 9.344 3.828 1 98.88 96 ALA A CA 1
ATOM 709 C C . ALA A 1 96 ? -5.168 9.266 2.354 1 98.88 96 ALA A C 1
ATOM 711 O O . ALA A 1 96 ? -4.184 9.867 1.925 1 98.88 96 ALA A O 1
ATOM 712 N N . SER A 1 97 ? -5.949 8.539 1.599 1 98.81 97 SER A N 1
ATOM 713 C CA . SER A 1 97 ? -5.902 8.578 0.141 1 98.81 97 SER A CA 1
ATOM 714 C C . SER A 1 97 ? -6.828 9.664 -0.408 1 98.81 97 SER A C 1
ATOM 716 O O . SER A 1 97 ? -7.91 9.898 0.134 1 98.81 97 SER A O 1
ATOM 718 N N . ILE A 1 98 ? -6.395 10.344 -1.402 1 98.81 98 ILE A N 1
ATOM 719 C CA . ILE A 1 98 ? -7.207 11.336 -2.094 1 98.81 98 ILE A CA 1
ATOM 720 C C . ILE A 1 98 ? -7.613 10.805 -3.467 1 98.81 98 ILE A C 1
ATOM 722 O O . ILE A 1 98 ? -6.84 10.883 -4.422 1 98.81 98 ILE A O 1
ATOM 726 N N . THR A 1 99 ? -8.914 10.367 -3.57 1 98.19 99 THR A N 1
ATOM 727 C CA . THR A 1 99 ? -9.258 9.539 -4.723 1 98.19 99 THR A CA 1
ATOM 728 C C . THR A 1 99 ? -10.211 10.289 -5.656 1 98.19 99 THR A C 1
ATOM 730 O O . THR A 1 99 ? -10.664 9.742 -6.656 1 98.19 99 THR A O 1
ATOM 733 N N . SER A 1 100 ? -10.594 11.508 -5.34 1 98.56 100 SER A N 1
ATOM 734 C CA . SER A 1 100 ? -11.453 12.32 -6.188 1 98.56 100 SER A CA 1
ATOM 735 C C . SER A 1 100 ? -11.273 13.805 -5.898 1 98.56 100 SER A C 1
ATOM 737 O O . SER A 1 100 ? -10.789 14.18 -4.828 1 98.56 100 SER A O 1
ATOM 739 N N . GLN A 1 101 ? -11.703 14.57 -6.902 1 98.44 101 GLN A N 1
ATOM 740 C CA . GLN A 1 101 ? -11.656 16.016 -6.711 1 98.44 101 GLN A CA 1
ATOM 741 C C . GLN A 1 101 ? -12.547 16.438 -5.551 1 98.44 101 GLN A C 1
ATOM 743 O O . GLN A 1 101 ? -12.195 17.344 -4.793 1 98.44 101 GLN A O 1
ATOM 748 N N . HIS A 1 102 ? -13.672 15.828 -5.469 1 98.44 102 HIS A N 1
ATOM 749 C CA . HIS A 1 102 ? -14.578 16.156 -4.371 1 98.44 102 HIS A CA 1
ATOM 750 C C . HIS A 1 102 ? -13.93 15.875 -3.02 1 98.44 102 HIS A C 1
ATOM 752 O O . HIS A 1 102 ? -13.914 16.75 -2.145 1 98.44 102 HIS A O 1
ATOM 758 N N . LEU A 1 103 ? -13.391 14.656 -2.848 1 98.69 103 LEU A N 1
ATOM 759 C CA . LEU A 1 103 ? -12.711 14.32 -1.601 1 98.69 103 LEU A CA 1
ATOM 760 C C . LEU A 1 103 ? -11.547 15.273 -1.339 1 98.69 103 LEU A C 1
ATOM 762 O O . LEU A 1 103 ? -11.336 15.703 -0.202 1 98.69 103 LEU A O 1
ATOM 766 N N . HIS A 1 104 ? -10.836 15.641 -2.338 1 98.75 104 HIS A N 1
ATOM 767 C CA . HIS A 1 104 ? -9.727 16.578 -2.264 1 98.75 104 HIS A CA 1
ATOM 768 C C . HIS A 1 104 ? -10.172 17.906 -1.652 1 98.75 104 HIS A C 1
ATOM 770 O O . HIS A 1 104 ? -9.562 18.391 -0.696 1 98.75 104 HIS A O 1
ATOM 776 N N . ARG A 1 105 ? -11.203 18.422 -2.145 1 98.38 105 ARG A N 1
ATOM 777 C CA . ARG A 1 105 ? -11.742 19.703 -1.661 1 98.38 105 ARG A CA 1
ATOM 778 C C . ARG A 1 105 ? -12.188 19.578 -0.208 1 98.38 105 ARG A C 1
ATOM 780 O O . ARG A 1 105 ? -11.938 20.484 0.596 1 98.38 105 ARG A O 1
ATOM 787 N N . GLU A 1 106 ? -12.828 18.5 0.092 1 98.44 106 GLU A N 1
ATOM 788 C CA . GLU A 1 106 ? -13.32 18.312 1.454 1 98.44 106 GLU A CA 1
ATOM 789 C C . GLU A 1 106 ? -12.172 18.172 2.445 1 98.44 106 GLU A C 1
ATOM 791 O O . GLU A 1 106 ? -12.258 18.656 3.578 1 98.44 106 GLU A O 1
ATOM 796 N N . VAL A 1 107 ? -11.109 17.5 2.037 1 98.62 107 VAL A N 1
ATOM 797 C CA . VAL A 1 107 ? -9.938 17.359 2.891 1 98.62 107 VAL A CA 1
ATOM 798 C C . VAL A 1 107 ? -9.297 18.719 3.121 1 98.62 107 VAL A C 1
ATOM 800 O O . VAL A 1 107 ? -8.906 19.047 4.242 1 98.62 107 VAL A O 1
ATOM 803 N N . MET A 1 108 ? -9.195 19.578 2.092 1 98.69 108 MET A N 1
ATOM 804 C CA . MET A 1 108 ? -8.633 20.922 2.246 1 98.69 108 MET A CA 1
ATOM 805 C C . MET A 1 108 ? -9.484 21.75 3.207 1 98.69 108 MET A C 1
ATOM 807 O O . MET A 1 108 ? -8.945 22.516 4.016 1 98.69 108 MET A O 1
ATOM 811 N N . ARG A 1 109 ? -10.781 21.609 3.139 1 98.38 109 ARG A N 1
ATOM 812 C CA . ARG A 1 109 ? -11.672 22.312 4.055 1 98.38 109 ARG A CA 1
ATOM 813 C C . ARG A 1 109 ? -11.477 21.828 5.488 1 98.38 109 ARG A C 1
ATOM 815 O O . ARG A 1 109 ? -11.484 22.625 6.422 1 98.38 109 ARG A O 1
ATOM 822 N N . LEU A 1 110 ? -11.336 20.547 5.621 1 98.38 110 LEU A N 1
ATOM 823 C CA . LEU A 1 110 ? -11.078 19.969 6.934 1 98.38 110 LEU A CA 1
ATOM 824 C C . LEU A 1 110 ? -9.82 20.578 7.555 1 98.38 110 LEU A C 1
ATOM 826 O O . LEU A 1 110 ? -9.812 20.922 8.734 1 98.38 110 LEU A O 1
ATOM 830 N N . ILE A 1 111 ? -8.742 20.703 6.777 1 98.5 111 ILE A N 1
ATOM 831 C CA . ILE A 1 111 ? -7.473 21.25 7.242 1 98.5 111 ILE A CA 1
ATOM 832 C C . ILE A 1 111 ? -7.676 22.688 7.699 1 98.5 111 ILE A C 1
ATOM 834 O O . ILE A 1 111 ? -7.227 23.078 8.781 1 98.5 111 ILE A O 1
ATOM 838 N N . LEU A 1 112 ? -8.344 23.453 6.871 1 98.06 112 LEU A N 1
ATOM 839 C CA . LEU A 1 112 ? -8.586 24.844 7.188 1 98.06 112 LEU A CA 1
ATOM 840 C C . LEU A 1 112 ? -9.367 24.984 8.492 1 98.06 112 LEU A C 1
ATOM 842 O O . LEU A 1 112 ? -9.008 25.781 9.352 1 98.06 112 LEU A O 1
ATOM 846 N N . ARG A 1 113 ? -10.406 24.25 8.609 1 97.38 113 ARG A N 1
ATOM 847 C CA . ARG A 1 113 ? -11.25 24.312 9.797 1 97.38 113 ARG A CA 1
ATOM 848 C C . ARG A 1 113 ? -10.484 23.875 11.039 1 97.38 113 ARG A C 1
ATOM 850 O O . ARG A 1 113 ? -10.562 24.531 12.086 1 97.38 113 ARG A O 1
ATOM 857 N N . ALA A 1 114 ? -9.75 22.828 10.953 1 97.06 114 ALA A N 1
ATOM 858 C CA . ALA A 1 114 ? -9.094 22.234 12.109 1 97.06 114 ALA A CA 1
ATOM 859 C C . ALA A 1 114 ? -7.844 23.016 12.5 1 97.06 114 ALA A C 1
ATOM 861 O O . ALA A 1 114 ? -7.523 23.125 13.688 1 97.06 114 ALA A O 1
ATOM 862 N N . ASN A 1 115 ? -7.145 23.5 11.523 1 97.75 115 ASN A N 1
ATOM 863 C CA . ASN A 1 115 ? -5.848 24.125 11.766 1 97.75 115 ASN A CA 1
ATOM 864 C C . ASN A 1 115 ? -5.969 25.641 11.852 1 97.75 115 ASN A C 1
ATOM 866 O O . ASN A 1 115 ? -5.062 26.312 12.359 1 97.75 115 ASN A O 1
ATOM 870 N N . GLY A 1 116 ? -7.035 26.203 11.359 1 97.62 116 GLY A N 1
ATOM 871 C CA . GLY A 1 116 ? -7.227 27.656 11.32 1 97.62 116 GLY A CA 1
ATOM 872 C C . GLY A 1 116 ? -6.555 28.312 10.125 1 97.62 116 GLY A C 1
ATOM 873 O O . GLY A 1 116 ? -6.785 29.484 9.852 1 97.62 116 GLY A O 1
ATOM 874 N N . ALA A 1 117 ? -5.676 27.562 9.422 1 97.56 117 ALA A N 1
ATOM 875 C CA . ALA A 1 117 ? -4.977 28.031 8.234 1 97.56 117 ALA A CA 1
ATOM 876 C C . ALA A 1 117 ? -4.543 26.859 7.359 1 97.56 117 ALA A C 1
ATOM 878 O O . ALA A 1 117 ? -4.379 25.734 7.848 1 97.56 117 ALA A O 1
ATOM 879 N N . PRO A 1 118 ? -4.418 27.172 6.039 1 97.5 118 PRO A N 1
ATOM 880 C CA . PRO A 1 118 ? -3.861 26.109 5.195 1 97.5 118 PRO A CA 1
ATOM 881 C C . PRO A 1 118 ? -2.465 25.672 5.641 1 97.5 118 PRO A C 1
ATOM 883 O O . PRO A 1 118 ? -1.7 26.484 6.16 1 97.5 118 PRO A O 1
ATOM 886 N N . THR A 1 119 ? -2.098 24.5 5.492 1 98.44 119 THR A N 1
ATOM 887 C CA . THR A 1 119 ? -0.776 23.969 5.797 1 98.44 119 THR A CA 1
ATOM 888 C C . THR A 1 119 ? -0.486 22.719 4.961 1 98.44 119 THR A C 1
ATOM 890 O O . THR A 1 119 ? -1.383 22.188 4.309 1 98.44 119 THR A O 1
ATOM 893 N N . HIS A 1 120 ? 0.817 22.312 4.906 1 98.56 120 HIS A N 1
ATOM 894 C CA . HIS A 1 120 ? 1.205 21.062 4.25 1 98.56 120 HIS A CA 1
ATOM 895 C C . HIS A 1 120 ? 0.854 19.859 5.109 1 98.56 120 HIS A C 1
ATOM 897 O O . HIS A 1 120 ? 1.011 19.891 6.332 1 98.56 120 HIS A O 1
ATOM 903 N N . VAL A 1 121 ? 0.362 18.812 4.418 1 98.94 121 VAL A N 1
ATOM 904 C CA . VAL A 1 121 ? 0.045 17.609 5.176 1 98.94 121 VAL A CA 1
ATOM 905 C C . VAL A 1 121 ? 0.504 16.375 4.402 1 98.94 121 VAL A C 1
ATOM 907 O O . VAL A 1 121 ? 0.428 16.344 3.172 1 98.94 121 VAL A O 1
ATOM 910 N N . TRP A 1 122 ? 1.008 15.359 5.203 1 98.94 122 TRP A N 1
ATOM 911 C CA . TRP A 1 122 ? 1.17 14.039 4.602 1 98.94 122 TRP A CA 1
ATOM 912 C C . TRP A 1 122 ? -0.183 13.438 4.238 1 98.94 122 TRP A C 1
ATOM 914 O O . TRP A 1 122 ? -1.142 13.539 5.008 1 98.94 122 TRP A O 1
ATOM 924 N N . VAL A 1 123 ? -0.266 12.844 3.119 1 98.94 123 VAL A N 1
ATOM 925 C CA . VAL A 1 123 ? -1.309 11.883 2.768 1 98.94 123 VAL A CA 1
ATOM 926 C C . VAL A 1 123 ? -0.677 10.547 2.402 1 98.94 123 VAL A C 1
ATOM 928 O O . VAL A 1 123 ? 0.549 10.414 2.377 1 98.94 123 VAL A O 1
ATOM 931 N N . GLY A 1 124 ? -1.517 9.578 2.162 1 98.81 124 GLY A N 1
ATOM 932 C CA . GLY A 1 124 ? -1.044 8.203 2.16 1 98.81 124 GLY A CA 1
ATOM 933 C C . GLY A 1 124 ? -0.451 7.773 0.831 1 98.81 124 GLY A C 1
ATOM 934 O O . GLY A 1 124 ? -0.548 6.605 0.448 1 98.81 124 GLY A O 1
ATOM 935 N N . GLY A 1 125 ? 0.092 8.594 0.044 1 98.56 125 GLY A N 1
ATOM 936 C CA . GLY A 1 125 ? 0.722 8.234 -1.216 1 98.56 125 GLY A CA 1
ATOM 937 C C . GLY A 1 125 ? 2.168 7.801 -1.058 1 98.56 125 GLY A C 1
ATOM 938 O O . GLY A 1 125 ? 2.947 8.461 -0.367 1 98.56 125 GLY A O 1
ATOM 939 N N . LEU A 1 126 ? 2.502 6.691 -1.696 1 97.44 126 LEU A N 1
ATOM 940 C CA . LEU A 1 126 ? 3.846 6.129 -1.692 1 97.44 126 LEU A CA 1
ATOM 941 C C . LEU A 1 126 ? 4.305 5.801 -3.109 1 97.44 126 LEU A C 1
ATOM 943 O O . LEU A 1 126 ? 3.59 5.133 -3.859 1 97.44 126 LEU A O 1
ATOM 947 N N . ARG A 1 127 ? 5.469 6.344 -3.4 1 95.38 127 ARG A N 1
ATOM 948 C CA . ARG A 1 127 ? 6.027 5.977 -4.695 1 95.38 127 ARG A CA 1
ATOM 949 C C . ARG A 1 127 ? 6.242 4.469 -4.793 1 95.38 127 ARG A C 1
ATOM 951 O O . ARG A 1 127 ? 6.762 3.85 -3.865 1 95.38 127 ARG A O 1
ATOM 958 N N . TYR A 1 128 ? 5.742 3.965 -5.898 1 93.25 128 TYR A N 1
ATOM 959 C CA . TYR A 1 128 ? 5.926 2.537 -6.133 1 93.25 128 TYR A CA 1
ATOM 960 C C . TYR A 1 128 ? 7.316 2.25 -6.688 1 93.25 128 TYR A C 1
ATOM 962 O O . TYR A 1 128 ? 7.574 2.463 -7.875 1 93.25 128 TYR A O 1
ATOM 970 N N . LEU A 1 129 ? 8.172 1.783 -5.695 1 87.38 129 LEU A N 1
ATOM 971 C CA . LEU A 1 129 ? 9.547 1.471 -6.062 1 87.38 129 LEU A CA 1
ATOM 972 C C . LEU A 1 129 ? 10.258 2.707 -6.602 1 87.38 129 LEU A C 1
ATOM 974 O O . LEU A 1 129 ? 10.312 3.738 -5.93 1 87.38 129 LEU A O 1
ATOM 978 N N . THR A 1 130 ? 10.992 2.705 -7.652 1 85.44 130 THR A N 1
ATOM 979 C CA . THR A 1 130 ? 11.711 3.852 -8.195 1 85.44 130 THR A CA 1
ATOM 980 C C . THR A 1 130 ? 11.07 4.324 -9.5 1 85.44 130 THR A C 1
ATOM 982 O O . THR A 1 130 ? 11.773 4.758 -10.414 1 85.44 130 THR A O 1
ATOM 985 N N . THR A 1 131 ? 9.734 4.109 -9.523 1 86.38 131 THR A N 1
ATOM 986 C CA . THR A 1 131 ? 9.023 4.434 -10.758 1 86.38 131 THR A CA 1
ATOM 987 C C . THR A 1 131 ? 8.305 5.773 -10.633 1 86.38 131 THR A C 1
ATOM 989 O O . THR A 1 131 ? 8.445 6.465 -9.617 1 86.38 131 THR A O 1
ATOM 992 N N . GLY A 1 132 ? 7.625 6.219 -11.695 1 89 132 GLY A N 1
ATOM 993 C CA . GLY A 1 132 ? 6.789 7.406 -11.656 1 89 132 GLY A CA 1
ATOM 994 C C . GLY A 1 132 ? 5.387 7.133 -11.141 1 89 132 GLY A C 1
ATOM 995 O O . GLY A 1 132 ? 4.539 8.023 -11.141 1 89 132 GLY A O 1
ATOM 996 N N . ARG A 1 133 ? 5.164 5.961 -10.664 1 91.5 133 ARG A N 1
ATOM 997 C CA . ARG A 1 133 ? 3.844 5.551 -10.188 1 91.5 133 ARG A CA 1
ATOM 998 C C . ARG A 1 133 ? 3.77 5.594 -8.664 1 91.5 133 ARG A C 1
ATOM 1000 O O . ARG A 1 133 ? 4.797 5.52 -7.984 1 91.5 133 ARG A O 1
ATOM 1007 N N . PHE A 1 134 ? 2.543 5.746 -8.273 1 96.81 134 PHE A N 1
ATOM 1008 C CA . PHE A 1 134 ? 2.295 5.805 -6.836 1 96.81 134 PHE A CA 1
ATOM 1009 C C . PHE A 1 134 ? 1.17 4.855 -6.441 1 96.81 134 PHE A C 1
ATOM 1011 O O . PHE A 1 134 ? 0.336 4.492 -7.273 1 96.81 134 PHE A O 1
ATOM 1018 N N . VAL A 1 135 ? 1.263 4.434 -5.176 1 97 135 VAL A N 1
ATOM 1019 C CA . VAL A 1 135 ? 0.183 3.646 -4.59 1 97 135 VAL A CA 1
ATOM 1020 C C . VAL A 1 135 ? -0.345 4.34 -3.34 1 97 135 VAL A C 1
ATOM 1022 O O . VAL A 1 135 ? 0.372 5.117 -2.703 1 97 135 VAL A O 1
ATOM 1025 N N . TRP A 1 136 ? -1.611 4.102 -3.086 1 98.62 136 TRP A N 1
ATOM 1026 C CA . TRP A 1 136 ? -2.162 4.512 -1.798 1 98.62 136 TRP A CA 1
ATOM 1027 C C . TRP A 1 136 ? -1.926 3.443 -0.738 1 98.62 136 TRP A C 1
ATOM 1029 O O . TRP A 1 136 ? -2.207 2.264 -0.964 1 98.62 136 TRP A O 1
ATOM 1039 N N . LEU A 1 137 ? -1.503 3.846 0.409 1 98.56 137 LEU A N 1
ATOM 1040 C CA . LEU A 1 137 ? -1.134 2.924 1.478 1 98.56 137 LEU A CA 1
ATOM 1041 C C . LEU A 1 137 ? -2.352 2.15 1.974 1 98.56 137 LEU A C 1
ATOM 1043 O O . LEU A 1 137 ? -2.215 1.062 2.537 1 98.56 137 LEU A O 1
ATOM 1047 N N . ASP A 1 138 ? -3.574 2.676 1.771 1 98.25 138 ASP A N 1
ATOM 1048 C CA . ASP A 1 138 ? -4.773 1.979 2.229 1 98.25 138 ASP A CA 1
ATOM 1049 C C . ASP A 1 138 ? -5.32 1.058 1.142 1 98.25 138 ASP A C 1
ATOM 1051 O O . ASP A 1 138 ? -6.41 0.494 1.288 1 98.25 138 ASP A O 1
ATOM 1055 N N . GLY A 1 139 ? -4.645 0.957 0.019 1 97.5 139 GLY A N 1
ATOM 1056 C CA . GLY A 1 139 ? -5.023 0.024 -1.03 1 97.5 139 GLY A CA 1
ATOM 1057 C C . GLY A 1 139 ? -6 0.616 -2.031 1 97.5 139 GLY A C 1
ATOM 1058 O O . GLY A 1 139 ? -6.371 -0.041 -3.006 1 97.5 139 GLY A O 1
ATOM 1059 N N . SER A 1 140 ? -6.414 1.866 -1.854 1 97.56 140 SER A N 1
ATOM 1060 C CA . SER A 1 140 ? -7.312 2.512 -2.805 1 97.56 140 SER A CA 1
ATOM 1061 C C . SER A 1 140 ? -6.672 2.621 -4.184 1 97.56 140 SER A C 1
ATOM 1063 O O . SER A 1 140 ? -5.445 2.629 -4.305 1 97.56 140 SER A O 1
ATOM 1065 N N . SER A 1 141 ? -7.527 2.695 -5.191 1 95.31 141 SER A N 1
ATOM 1066 C CA . SER A 1 141 ? -7.039 2.889 -6.551 1 95.31 141 SER A CA 1
ATOM 1067 C C . SER A 1 141 ? -6.52 4.309 -6.758 1 95.31 141 SER A C 1
ATOM 1069 O O . SER A 1 141 ? -7.121 5.27 -6.273 1 95.31 141 SER A O 1
ATOM 1071 N N . TRP A 1 142 ? -5.414 4.348 -7.449 1 96.69 142 TRP A N 1
ATOM 1072 C CA . TRP A 1 142 ? -4.871 5.648 -7.816 1 96.69 142 TRP A CA 1
ATOM 1073 C C . TRP A 1 142 ? -5.531 6.18 -9.086 1 96.69 142 TRP A C 1
ATOM 1075 O O . TRP A 1 142 ? -5.031 5.965 -10.188 1 96.69 142 TRP A O 1
ATOM 1085 N N . ILE A 1 143 ? -6.625 6.945 -8.898 1 96.06 143 ILE A N 1
ATOM 1086 C CA . ILE A 1 143 ? -7.41 7.32 -10.07 1 96.06 143 ILE A CA 1
ATOM 1087 C C . ILE A 1 143 ? -7.492 8.844 -10.172 1 96.06 143 ILE A C 1
ATOM 1089 O O . ILE A 1 143 ? -8.094 9.375 -11.109 1 96.06 143 ILE A O 1
ATOM 1093 N N . TYR A 1 144 ? -6.984 9.492 -9.234 1 98.06 144 TYR A N 1
ATOM 1094 C CA . TYR A 1 144 ? -6.988 10.953 -9.18 1 98.06 144 TYR A CA 1
ATOM 1095 C C . TYR A 1 144 ? -5.66 11.477 -8.648 1 98.06 144 TYR A C 1
ATOM 1097 O O . TYR A 1 144 ? -5.098 10.922 -7.707 1 98.06 144 TYR A O 1
ATOM 1105 N N . ALA A 1 145 ? -5.133 12.492 -9.211 1 98.25 145 ALA A N 1
ATOM 1106 C CA . ALA A 1 145 ? -3.984 13.242 -8.703 1 98.25 145 ALA A CA 1
ATOM 1107 C C . ALA A 1 145 ? -3.977 14.672 -9.242 1 98.25 145 ALA A C 1
ATOM 1109 O O . ALA A 1 145 ? -4.309 14.906 -10.406 1 98.25 145 ALA A O 1
ATOM 1110 N N . ASP A 1 146 ? -3.67 15.648 -8.398 1 98.62 146 ASP A N 1
ATOM 1111 C CA . ASP A 1 146 ? -3.516 17.047 -8.766 1 98.62 146 ASP A CA 1
ATOM 1112 C C . ASP A 1 146 ? -2.117 17.562 -8.43 1 98.62 146 ASP A C 1
ATOM 1114 O O . ASP A 1 146 ? -1.958 18.406 -7.539 1 98.62 146 ASP A O 1
ATOM 1118 N N . TRP A 1 147 ? -1.172 17.109 -9.234 1 98.62 147 TRP A N 1
ATOM 1119 C CA . TRP A 1 147 ? 0.239 17.391 -8.977 1 98.62 147 TRP A CA 1
ATOM 1120 C C . TRP A 1 147 ? 0.562 18.859 -9.234 1 98.62 147 TRP A C 1
ATOM 1122 O O . TRP A 1 147 ? 0.021 19.469 -10.156 1 98.62 147 TRP A O 1
ATOM 1132 N N . ARG A 1 148 ? 1.455 19.391 -8.477 1 98.19 148 ARG A N 1
ATOM 1133 C CA . ARG A 1 148 ? 1.979 20.719 -8.812 1 98.19 148 ARG A CA 1
ATOM 1134 C C . ARG A 1 148 ? 2.854 20.656 -10.062 1 98.19 148 ARG A C 1
ATOM 1136 O O . ARG A 1 148 ? 3.398 19.609 -10.398 1 98.19 148 ARG A O 1
ATOM 1143 N N . PRO A 1 149 ? 3.018 21.766 -10.75 1 97.06 149 PRO A N 1
ATOM 1144 C CA . PRO A 1 149 ? 3.871 21.75 -11.938 1 97.06 149 PRO A CA 1
ATOM 1145 C C . PRO A 1 149 ? 5.27 21.203 -11.656 1 97.06 149 PRO A C 1
ATOM 1147 O O . PRO A 1 149 ? 5.883 21.562 -10.641 1 97.06 149 PRO A O 1
ATOM 1150 N N . GLY A 1 150 ? 5.734 20.266 -12.555 1 95.62 150 GLY A N 1
ATOM 1151 C CA . GLY A 1 150 ? 7.074 19.703 -12.453 1 95.62 150 GLY A CA 1
ATOM 1152 C C . GLY A 1 150 ? 7.145 18.484 -11.555 1 95.62 150 GLY A C 1
ATOM 1153 O O . GLY A 1 150 ? 8.203 17.875 -11.422 1 95.62 150 GLY A O 1
ATOM 1154 N N . LYS A 1 151 ? 6.016 18.188 -10.969 1 95 151 LYS A N 1
ATOM 1155 C CA . LYS A 1 151 ? 5.965 17.016 -10.102 1 95 151 LYS A CA 1
ATOM 1156 C C . LYS A 1 151 ? 4.883 16.047 -10.555 1 95 151 LYS A C 1
ATOM 1158 O O . LYS A 1 151 ? 3.977 16.422 -11.297 1 95 151 LYS A O 1
ATOM 1163 N N . PRO A 1 152 ? 4.93 14.727 -10.07 1 95.06 152 PRO A N 1
ATOM 1164 C CA . PRO A 1 152 ? 6.02 14.148 -9.273 1 95.06 152 PRO A CA 1
ATOM 1165 C C . PRO A 1 152 ? 7.305 13.961 -10.078 1 95.06 152 PRO A C 1
ATOM 1167 O O . PRO A 1 152 ? 7.273 13.992 -11.312 1 95.06 152 PRO A O 1
ATOM 1170 N N . ARG A 1 153 ? 8.461 13.867 -9.438 1 91.62 153 ARG A N 1
ATOM 1171 C CA . ARG A 1 153 ? 9.664 13.445 -10.141 1 91.62 153 ARG A CA 1
ATOM 1172 C C . ARG A 1 153 ? 9.445 12.102 -10.844 1 91.62 153 ARG A C 1
ATOM 1174 O O . ARG A 1 153 ? 8.797 11.211 -10.289 1 91.62 153 ARG A O 1
ATOM 1181 N N . PRO A 1 154 ? 9.953 12.062 -12.008 1 86.62 154 PRO A N 1
ATOM 1182 C CA . PRO A 1 154 ? 9.734 10.828 -12.766 1 86.62 154 PRO A CA 1
ATOM 1183 C C . PRO A 1 154 ? 10.258 9.586 -12.047 1 86.62 154 PRO A C 1
ATOM 1185 O O . PRO A 1 154 ? 9.664 8.508 -12.156 1 86.62 154 PRO A O 1
ATOM 1188 N N . THR A 1 155 ? 11.406 9.664 -11.492 1 81.31 155 THR A N 1
ATOM 1189 C CA . THR A 1 155 ? 11.992 8.625 -10.656 1 81.31 155 THR A CA 1
ATOM 1190 C C . THR A 1 155 ? 12.68 9.234 -9.438 1 81.31 155 THR A C 1
ATOM 1192 O O . THR A 1 155 ? 13.109 10.391 -9.477 1 81.31 155 THR A O 1
ATOM 1195 N N . SER A 1 156 ? 12.555 8.531 -8.422 1 77.94 156 SER A N 1
ATOM 1196 C CA . SER A 1 156 ? 13.242 9.023 -7.23 1 77.94 156 SER A CA 1
ATOM 1197 C C . SER A 1 156 ? 13.477 7.898 -6.227 1 77.94 156 SER A C 1
ATOM 1199 O O . SER A 1 156 ? 12.656 6.984 -6.102 1 77.94 156 SER A O 1
ATOM 1201 N N . ASN A 1 157 ? 14.617 8.039 -5.605 1 80.62 157 ASN A N 1
ATOM 1202 C CA . ASN A 1 157 ? 14.859 7.211 -4.43 1 80.62 157 ASN A CA 1
ATOM 1203 C C . ASN A 1 157 ? 14.734 8.016 -3.141 1 80.62 157 ASN A C 1
ATOM 1205 O O . ASN A 1 157 ? 14.906 7.477 -2.047 1 80.62 157 ASN A O 1
ATOM 1209 N N . VAL A 1 158 ? 14.367 9.273 -3.381 1 84.06 158 VAL A N 1
ATOM 1210 C CA . VAL A 1 158 ? 14.391 10.148 -2.213 1 84.06 158 VAL A CA 1
ATOM 1211 C C . VAL A 1 158 ? 12.992 10.711 -1.959 1 84.06 158 VAL A C 1
ATOM 1213 O O . VAL A 1 158 ? 12.484 10.633 -0.84 1 84.06 158 VAL A O 1
ATOM 1216 N N . ASP A 1 159 ? 12.375 11.266 -2.975 1 92.5 159 ASP A N 1
ATOM 1217 C CA . ASP A 1 159 ? 11.055 11.875 -2.854 1 92.5 159 ASP A CA 1
ATOM 1218 C C . ASP A 1 159 ? 9.953 10.844 -3.088 1 92.5 159 ASP A C 1
ATOM 1220 O O . ASP A 1 159 ? 9.359 10.797 -4.168 1 92.5 159 ASP A O 1
ATOM 1224 N N . ASN A 1 160 ? 9.703 10.086 -2.051 1 95.5 160 ASN A N 1
ATOM 1225 C CA . ASN A 1 160 ? 8.867 8.906 -2.262 1 95.5 160 ASN A CA 1
ATOM 1226 C C . ASN A 1 160 ? 7.512 9.047 -1.577 1 95.5 160 ASN A C 1
ATOM 1228 O O . ASN A 1 160 ? 6.648 8.18 -1.721 1 95.5 160 ASN A O 1
ATOM 1232 N N . CYS A 1 161 ? 7.336 10.078 -0.87 1 97.94 161 CYS A N 1
ATOM 1233 C CA . CYS A 1 161 ? 6.082 10.258 -0.149 1 97.94 161 CYS A CA 1
ATOM 1234 C C . CYS A 1 161 ? 5.312 11.461 -0.682 1 97.94 161 CYS A C 1
ATOM 1236 O O . CYS A 1 161 ? 5.91 12.391 -1.226 1 97.94 161 CYS A O 1
ATOM 1238 N N . VAL A 1 162 ? 3.988 11.406 -0.5 1 98.75 162 VAL A N 1
ATOM 1239 C CA . VAL A 1 162 ? 3.137 12.438 -1.086 1 98.75 162 VAL A CA 1
ATOM 1240 C C . VAL A 1 162 ? 2.619 13.367 0.01 1 98.75 162 VAL A C 1
ATOM 1242 O O . VAL A 1 162 ? 2.162 12.906 1.059 1 98.75 162 VAL A O 1
ATOM 1245 N N . GLU A 1 163 ? 2.771 14.617 -0.212 1 98.81 163 GLU A N 1
ATOM 1246 C CA . GLU A 1 163 ? 2.131 15.633 0.613 1 98.81 163 GLU A CA 1
ATOM 1247 C C . GLU A 1 163 ? 1.129 16.453 -0.198 1 98.81 163 GLU A C 1
ATOM 1249 O O . GLU A 1 163 ? 1.226 16.516 -1.425 1 98.81 163 GLU A O 1
ATOM 1254 N N . LEU A 1 164 ? 0.113 16.953 0.453 1 98.88 164 LEU A N 1
ATOM 1255 C CA . LEU A 1 164 ? -0.662 18.078 -0.055 1 98.88 164 LEU A CA 1
ATOM 1256 C C . LEU A 1 164 ? -0.052 19.406 0.393 1 98.88 164 LEU A C 1
ATOM 1258 O O . LEU A 1 164 ? 0.152 19.625 1.588 1 98.88 164 LEU A O 1
ATOM 1262 N N . LEU A 1 165 ? 0.179 20.234 -0.527 1 98.81 165 LEU A N 1
ATOM 1263 C CA . LEU A 1 165 ? 0.647 21.578 -0.211 1 98.81 165 LEU A CA 1
ATOM 1264 C C . LEU A 1 165 ? -0.495 22.438 0.312 1 98.81 165 LEU A C 1
ATOM 1266 O O . LEU A 1 165 ? -1.666 22.078 0.173 1 98.81 165 LEU A O 1
ATOM 1270 N N . ALA A 1 166 ? -0.121 23.578 0.899 1 98.5 166 ALA A N 1
ATOM 1271 C CA . ALA A 1 166 ? -1.116 24.5 1.445 1 98.5 166 ALA A CA 1
ATOM 1272 C C . ALA A 1 166 ? -2.115 24.922 0.373 1 98.5 166 ALA A C 1
ATOM 1274 O O . ALA A 1 166 ? -3.283 25.172 0.671 1 98.5 166 ALA A O 1
ATOM 1275 N N . ASN A 1 167 ? -1.729 24.953 -0.878 1 98.25 167 ASN A N 1
ATOM 1276 C CA . ASN A 1 167 ? -2.625 25.328 -1.966 1 98.25 167 ASN A CA 1
ATOM 1277 C C . ASN A 1 167 ? -3.383 24.125 -2.514 1 98.25 167 ASN A C 1
ATOM 1279 O O . ASN A 1 167 ? -4.113 24.234 -3.5 1 98.25 167 ASN A O 1
ATOM 1283 N N . GLY A 1 168 ? -3.1 22.953 -2.02 1 98.69 168 GLY A N 1
ATOM 1284 C CA . GLY A 1 168 ? -3.861 21.766 -2.348 1 98.69 168 GLY A CA 1
ATOM 1285 C C . GLY A 1 168 ? -3.152 20.859 -3.342 1 98.69 168 GLY A C 1
ATOM 1286 O O . GLY A 1 168 ? -3.547 19.703 -3.527 1 98.69 168 GLY A O 1
ATOM 1287 N N . LYS A 1 169 ? -2.088 21.391 -3.977 1 98.94 169 LYS A N 1
ATOM 1288 C CA . LYS A 1 169 ? -1.409 20.594 -4.992 1 98.94 169 LYS A CA 1
ATOM 1289 C C . LYS A 1 169 ? -0.628 19.453 -4.359 1 98.94 169 LYS A C 1
ATOM 1291 O O . LYS A 1 169 ? -0.116 19.578 -3.246 1 98.94 169 LYS A O 1
ATOM 1296 N N . PHE A 1 170 ? -0.602 18.344 -5.113 1 98.88 170 PHE A N 1
ATOM 1297 C CA . PHE A 1 170 ? 0.22 17.203 -4.703 1 98.88 170 PHE A CA 1
ATOM 1298 C C . PHE A 1 170 ? 1.7 17.516 -4.898 1 98.88 170 PHE A C 1
ATOM 1300 O O . PHE A 1 170 ? 2.084 18.141 -5.879 1 98.88 170 PHE A O 1
ATOM 1307 N N . ASN A 1 171 ? 2.555 17.062 -4.027 1 98.5 171 ASN A N 1
ATOM 1308 C CA . ASN A 1 171 ? 4.012 17.141 -4.117 1 98.5 171 ASN A CA 1
ATOM 1309 C C . ASN A 1 171 ? 4.668 15.867 -3.602 1 98.5 171 ASN A C 1
ATOM 1311 O O . ASN A 1 171 ? 4.246 15.312 -2.584 1 98.5 171 ASN A O 1
ATOM 1315 N N . ASP A 1 172 ? 5.594 15.273 -4.344 1 97.69 172 ASP A N 1
ATOM 1316 C CA . ASP A 1 172 ? 6.418 14.203 -3.791 1 97.69 172 ASP A CA 1
ATOM 1317 C C . ASP A 1 172 ? 7.594 14.773 -2.994 1 97.69 172 ASP A C 1
ATOM 1319 O O . ASP A 1 172 ? 8.258 15.703 -3.443 1 97.69 172 ASP A O 1
ATOM 1323 N N . LEU A 1 173 ? 7.809 14.305 -1.87 1 97.06 173 LEU A N 1
ATOM 1324 C CA . LEU A 1 173 ? 8.773 14.844 -0.917 1 97.06 173 LEU A CA 1
ATOM 1325 C C . LEU A 1 173 ? 9.508 13.711 -0.201 1 97.06 173 LEU A C 1
ATOM 1327 O O . LEU A 1 173 ? 9.055 12.57 -0.198 1 97.06 173 LEU A O 1
ATOM 1331 N N . ARG A 1 174 ? 10.75 14.086 0.266 1 96.5 174 ARG A N 1
ATOM 1332 C CA . ARG A 1 174 ? 11.492 13.141 1.093 1 96.5 174 ARG A CA 1
ATOM 1333 C C . ARG A 1 174 ? 10.656 12.68 2.285 1 96.5 174 ARG A C 1
ATOM 1335 O O . ARG A 1 174 ? 10.117 13.508 3.025 1 96.5 174 ARG A O 1
ATOM 1342 N N . CYS A 1 175 ? 10.641 11.344 2.504 1 96.75 175 CYS A N 1
ATOM 1343 C CA . CYS A 1 175 ? 9.742 10.734 3.482 1 96.75 175 CYS A CA 1
ATOM 1344 C C . CYS A 1 175 ? 10.188 11.062 4.902 1 96.75 175 CYS A C 1
ATOM 1346 O O . CYS A 1 175 ? 9.406 10.922 5.848 1 96.75 175 CYS A O 1
ATOM 1348 N N . SER A 1 176 ? 11.398 11.516 5.062 1 96.31 176 SER A N 1
ATOM 1349 C CA . SER A 1 176 ? 11.953 11.773 6.391 1 96.31 176 SER A CA 1
ATOM 1350 C C . SER A 1 176 ? 11.57 13.156 6.895 1 96.31 176 SER A C 1
ATOM 1352 O O . SER A 1 176 ? 11.781 13.484 8.062 1 96.31 176 SER A O 1
ATOM 1354 N N . GLU A 1 177 ? 11.039 14 5.977 1 97.88 177 GLU A N 1
ATOM 1355 C CA . GLU A 1 177 ? 10.562 15.305 6.438 1 97.88 177 GLU A CA 1
ATOM 1356 C C . GLU A 1 177 ? 9.391 15.148 7.41 1 97.88 177 GLU A C 1
ATOM 1358 O O . GLU A 1 177 ? 8.734 14.102 7.441 1 97.88 177 GLU A O 1
ATOM 1363 N N . THR A 1 178 ? 9.211 16.141 8.242 1 98.62 178 THR A N 1
ATOM 1364 C CA . THR A 1 178 ? 8.102 16.109 9.188 1 98.62 178 THR A CA 1
ATOM 1365 C C . THR A 1 178 ? 7.004 17.078 8.773 1 98.62 178 THR A C 1
ATOM 1367 O O . THR A 1 178 ? 7.289 18.219 8.406 1 98.62 178 THR A O 1
ATOM 1370 N N . GLU A 1 179 ? 5.781 16.641 8.75 1 98.69 179 GLU A N 1
ATOM 1371 C CA . GLU A 1 179 ? 4.605 17.438 8.406 1 98.69 179 GLU A CA 1
ATOM 1372 C C . GLU A 1 179 ? 3.404 17.031 9.266 1 98.69 179 GLU A C 1
ATOM 1374 O O . GLU A 1 179 ? 3.393 15.961 9.859 1 98.69 179 GLU A O 1
ATOM 1379 N N . ALA A 1 180 ? 2.451 18 9.367 1 98.94 180 ALA A N 1
ATOM 1380 C CA . ALA A 1 180 ? 1.115 17.562 9.773 1 98.94 180 ALA A CA 1
ATOM 1381 C C . ALA A 1 180 ? 0.574 16.5 8.836 1 98.94 180 ALA A C 1
ATOM 1383 O O . ALA A 1 180 ? 1.211 16.156 7.832 1 98.94 180 ALA A O 1
ATOM 1384 N N . PHE A 1 181 ? -0.56 15.883 9.219 1 98.94 181 PHE A N 1
ATOM 1385 C CA . PHE A 1 181 ? -0.99 14.773 8.375 1 98.94 181 PHE A CA 1
ATOM 1386 C C . PHE A 1 181 ? -2.479 14.5 8.562 1 98.94 181 PHE A C 1
ATOM 1388 O O . PHE A 1 181 ? -3.09 14.977 9.516 1 98.94 181 PHE A O 1
ATOM 1395 N N . ILE A 1 182 ? -3.029 13.844 7.578 1 98.94 182 ILE A N 1
ATOM 1396 C CA . ILE A 1 182 ? -4.426 13.422 7.578 1 98.94 182 ILE A CA 1
ATOM 1397 C C . ILE A 1 182 ? -4.512 11.906 7.676 1 98.94 182 ILE A C 1
ATOM 1399 O O . ILE A 1 182 ? -3.895 11.188 6.883 1 98.94 182 ILE A O 1
ATOM 1403 N N . CYS A 1 183 ? -5.25 11.391 8.695 1 98.88 183 CYS A N 1
ATOM 1404 C CA . CYS A 1 183 ? -5.598 9.977 8.773 1 98.88 183 CYS A CA 1
ATOM 1405 C C . CYS A 1 183 ? -6.996 9.719 8.219 1 98.88 183 CYS A C 1
ATOM 1407 O O . CYS A 1 183 ? -7.863 10.594 8.297 1 98.88 183 CYS A O 1
ATOM 1409 N N . SER A 1 184 ? -7.156 8.586 7.684 1 98.69 184 SER A N 1
ATOM 1410 C CA . SER A 1 184 ? -8.492 8.086 7.387 1 98.69 184 SER A CA 1
ATOM 1411 C C . SER A 1 184 ? -8.68 6.664 7.902 1 98.69 184 SER A C 1
ATOM 1413 O O . SER A 1 184 ? -7.75 5.852 7.848 1 98.69 184 SER A O 1
ATOM 1415 N N . HIS A 1 185 ? -9.883 6.383 8.445 1 97.69 185 HIS A N 1
ATOM 1416 C CA . HIS A 1 185 ? -10.203 5.051 8.945 1 97.69 185 HIS A CA 1
ATOM 1417 C C . HIS A 1 185 ? -11.688 4.742 8.766 1 97.69 185 HIS A C 1
ATOM 1419 O O . HIS A 1 185 ? -12.516 5.656 8.703 1 97.69 185 HIS A O 1
ATOM 1425 N N . PRO A 1 186 ? -11.992 3.469 8.688 1 94.75 186 PRO A N 1
ATOM 1426 C CA . PRO A 1 186 ? -13.406 3.105 8.594 1 94.75 186 PRO A CA 1
ATOM 1427 C C . PRO A 1 186 ? -14.211 3.564 9.805 1 94.75 186 PRO A C 1
ATOM 1429 O O . PRO A 1 186 ? -13.703 3.566 10.93 1 94.75 186 PRO A O 1
ATOM 1432 N N . GLU A 1 187 ? -15.438 3.994 9.516 1 90.56 187 GLU A N 1
ATOM 1433 C CA . GLU A 1 187 ? -16.344 4.391 10.586 1 90.56 187 GLU A CA 1
ATOM 1434 C C . GLU A 1 187 ? -16.984 3.172 11.25 1 90.56 187 GLU A C 1
ATOM 1436 O O . GLU A 1 187 ? -17.156 2.129 10.609 1 90.56 187 GLU A O 1
ATOM 1441 N N . MET B 1 1 ? 58.906 -60 -68.375 1 22.05 1 MET B N 1
ATOM 1442 C CA . MET B 1 1 ? 59.125 -59 -69.375 1 22.05 1 MET B CA 1
ATOM 1443 C C . MET B 1 1 ? 59.531 -57.688 -68.75 1 22.05 1 MET B C 1
ATOM 1445 O O . MET B 1 1 ? 60.531 -57.062 -69.188 1 22.05 1 MET B O 1
ATOM 1449 N N . LYS B 1 2 ? 58.344 -56.875 -68 1 19 2 LYS B N 1
ATOM 1450 C CA . LYS B 1 2 ? 58.094 -55.562 -68.562 1 19 2 LYS B CA 1
ATOM 1451 C C . LYS B 1 2 ? 59.094 -54.531 -68.062 1 19 2 LYS B C 1
ATOM 1453 O O . LYS B 1 2 ? 59.688 -53.781 -68.812 1 19 2 LYS B O 1
ATOM 1458 N N . THR B 1 3 ? 58.594 -53.719 -66.812 1 24.77 3 THR B N 1
ATOM 1459 C CA . THR B 1 3 ? 58.125 -52.344 -66.938 1 24.77 3 THR B CA 1
ATOM 1460 C C . THR B 1 3 ? 59.281 -51.375 -66.625 1 24.77 3 THR B C 1
ATOM 1462 O O . THR B 1 3 ? 59.906 -51.438 -65.625 1 24.77 3 THR B O 1
ATOM 1465 N N . LEU B 1 4 ? 59.562 -50.719 -67.5 1 24.47 4 LEU B N 1
ATOM 1466 C CA . LEU B 1 4 ? 60.625 -49.844 -67.938 1 24.47 4 LEU B CA 1
ATOM 1467 C C . LEU B 1 4 ? 60.75 -48.656 -67 1 24.47 4 LEU B C 1
ATOM 1469 O O . LEU B 1 4 ? 61.875 -48.375 -66.5 1 24.47 4 LEU B O 1
ATOM 1473 N N . THR B 1 5 ? 60.156 -47.438 -67.312 1 24.45 5 THR B N 1
ATOM 1474 C CA . THR B 1 5 ? 60.656 -46.156 -67.812 1 24.45 5 THR B CA 1
ATOM 1475 C C . THR B 1 5 ? 60.531 -45.094 -66.75 1 24.45 5 THR B C 1
ATOM 1477 O O . THR B 1 5 ? 59.469 -44.906 -66.188 1 24.45 5 THR B O 1
ATOM 1480 N N . LEU B 1 6 ? 61.5 -44.125 -66.5 1 24.41 6 LEU B N 1
ATOM 1481 C CA . LEU B 1 6 ? 62.25 -43.375 -65.5 1 24.41 6 LEU B CA 1
ATOM 1482 C C . LEU B 1 6 ? 61.656 -42 -65.312 1 24.41 6 LEU B C 1
ATOM 1484 O O . LEU B 1 6 ? 61.562 -41.5 -64.188 1 24.41 6 LEU B O 1
ATOM 1488 N N . LEU B 1 7 ? 61 -41.062 -66.438 1 25.34 7 LEU B N 1
ATOM 1489 C CA . LEU B 1 7 ? 61.75 -39.844 -66.625 1 25.34 7 LEU B CA 1
ATOM 1490 C C . LEU B 1 7 ? 61.188 -38.719 -65.75 1 25.34 7 LEU B C 1
ATOM 1492 O O . LEU B 1 7 ? 60 -38.406 -65.812 1 25.34 7 LEU B O 1
ATOM 1496 N N . ALA B 1 8 ? 61.812 -38.031 -64.625 1 27.91 8 ALA B N 1
ATOM 1497 C CA . ALA B 1 8 ? 61.562 -37.219 -63.406 1 27.91 8 ALA B CA 1
ATOM 1498 C C . ALA B 1 8 ? 61.5 -35.75 -63.75 1 27.91 8 ALA B C 1
ATOM 1500 O O . ALA B 1 8 ? 61.5 -34.875 -62.844 1 27.91 8 ALA B O 1
ATOM 1501 N N . LEU B 1 9 ? 61.219 -35.125 -65.125 1 25.84 9 LEU B N 1
ATOM 1502 C CA . LEU B 1 9 ? 61.844 -33.812 -65.312 1 25.84 9 LEU B CA 1
ATOM 1503 C C . LEU B 1 9 ? 61.125 -32.75 -64.5 1 25.84 9 LEU B C 1
ATOM 1505 O O . LEU B 1 9 ? 59.906 -32.562 -64.688 1 25.84 9 LEU B O 1
ATOM 1509 N N . SER B 1 10 ? 61.594 -32.125 -63.344 1 27.64 10 SER B N 1
ATOM 1510 C CA . SER B 1 10 ? 61.094 -31.281 -62.281 1 27.64 10 SER B CA 1
ATOM 1511 C C . SER B 1 10 ? 61 -29.828 -62.719 1 27.64 10 SER B C 1
ATOM 1513 O O . SER B 1 10 ? 62 -29.172 -63 1 27.64 10 SER B O 1
ATOM 1515 N N . LEU B 1 11 ? 60.031 -29.406 -63.719 1 25.2 11 LEU B N 1
ATOM 1516 C CA . LEU B 1 11 ? 60 -28.125 -64.438 1 25.2 11 LEU B CA 1
ATOM 1517 C C . LEU B 1 11 ? 59.812 -26.969 -63.438 1 25.2 11 LEU B C 1
ATOM 1519 O O . LEU B 1 11 ? 58.844 -26.938 -62.688 1 25.2 11 LEU B O 1
ATOM 1523 N N . ALA B 1 12 ? 60.875 -26.141 -62.969 1 29.33 12 ALA B N 1
ATOM 1524 C CA . ALA B 1 12 ? 61.062 -25.109 -61.969 1 29.33 12 ALA B CA 1
ATOM 1525 C C . ALA B 1 12 ? 60.375 -23.812 -62.406 1 29.33 12 ALA B C 1
ATOM 1527 O O . ALA B 1 12 ? 60.781 -23.156 -63.344 1 29.33 12 ALA B O 1
ATOM 1528 N N . VAL B 1 13 ? 59 -23.766 -62.562 1 28.05 13 VAL B N 1
ATOM 1529 C CA . VAL B 1 13 ? 58.312 -22.656 -63.25 1 28.05 13 VAL B CA 1
ATOM 1530 C C . VAL B 1 13 ? 58.531 -21.359 -62.469 1 28.05 13 VAL B C 1
ATOM 1532 O O . VAL B 1 13 ? 58.25 -21.297 -61.25 1 28.05 13 VAL B O 1
ATOM 1535 N N . ALA B 1 14 ? 59.531 -20.438 -62.75 1 28.88 14 ALA B N 1
ATOM 1536 C CA . ALA B 1 14 ? 60.094 -19.203 -62.219 1 28.88 14 ALA B CA 1
ATOM 1537 C C . ALA B 1 14 ? 59.062 -18.094 -62.188 1 28.88 14 ALA B C 1
ATOM 1539 O O . ALA B 1 14 ? 58.719 -17.531 -63.25 1 28.88 14 ALA B O 1
ATOM 1540 N N . LEU B 1 15 ? 57.812 -18.281 -61.625 1 28.72 15 LEU B N 1
ATOM 1541 C CA . LEU B 1 15 ? 56.719 -17.359 -61.906 1 28.72 15 LEU B CA 1
ATOM 1542 C C . LEU B 1 15 ? 57.062 -15.953 -61.438 1 28.72 15 LEU B C 1
ATOM 1544 O O . LEU B 1 15 ? 57.562 -15.789 -60.312 1 28.72 15 LEU B O 1
ATOM 1548 N N . GLY B 1 16 ? 57.406 -15.055 -62.312 1 28.23 16 GLY B N 1
ATOM 1549 C CA . GLY B 1 16 ? 57.781 -13.648 -62.344 1 28.23 16 GLY B CA 1
ATOM 1550 C C . GLY B 1 16 ? 56.875 -12.758 -61.531 1 28.23 16 GLY B C 1
ATOM 1551 O O . GLY B 1 16 ? 55.688 -12.594 -61.875 1 28.23 16 GLY B O 1
ATOM 1552 N N . MET B 1 17 ? 56.906 -12.734 -60.188 1 28.23 17 MET B N 1
ATOM 1553 C CA . MET B 1 17 ? 55.938 -12.117 -59.281 1 28.23 17 MET B CA 1
ATOM 1554 C C . MET B 1 17 ? 56 -10.594 -59.406 1 28.23 17 MET B C 1
ATOM 1556 O O . MET B 1 17 ? 57.062 -9.992 -59.25 1 28.23 17 MET B O 1
ATOM 1560 N N . SER B 1 18 ? 55.375 -10.094 -60.438 1 28.41 18 SER B N 1
ATOM 1561 C CA . SER B 1 18 ? 55.344 -8.672 -60.781 1 28.41 18 SER B CA 1
ATOM 1562 C C . SER B 1 18 ? 55.062 -7.816 -59.531 1 28.41 18 SER B C 1
ATOM 1564 O O . SER B 1 18 ? 54.438 -8.281 -58.562 1 28.41 18 SER B O 1
ATOM 1566 N N . PRO B 1 19 ? 55.719 -6.594 -59.5 1 31.69 19 PRO B N 1
ATOM 1567 C CA . PRO B 1 19 ? 55.906 -5.625 -58.438 1 31.69 19 PRO B CA 1
ATOM 1568 C C . PRO B 1 19 ? 54.625 -5.047 -57.906 1 31.69 19 PRO B C 1
ATOM 1570 O O . PRO B 1 19 ? 53.812 -4.516 -58.656 1 31.69 19 PRO B O 1
ATOM 1573 N N . GLY B 1 20 ? 53.781 -5.738 -57.094 1 26.08 20 GLY B N 1
ATOM 1574 C CA . GLY B 1 20 ? 52.406 -5.465 -56.688 1 26.08 20 GLY B CA 1
ATOM 1575 C C . GLY B 1 20 ? 52.25 -4.109 -56.031 1 26.08 20 GLY B C 1
ATOM 1576 O O . GLY B 1 20 ? 52.938 -3.797 -55.062 1 26.08 20 GLY B O 1
ATOM 1577 N N . LYS B 1 21 ? 52.062 -3.074 -56.906 1 28.31 21 LYS B N 1
ATOM 1578 C CA . LYS B 1 21 ? 51.938 -1.675 -56.531 1 28.31 21 LYS B CA 1
ATOM 1579 C C . LYS B 1 21 ? 51.125 -1.541 -55.25 1 28.31 21 LYS B C 1
ATOM 1581 O O . LYS B 1 21 ? 50.188 -2.301 -55 1 28.31 21 LYS B O 1
ATOM 1586 N N . ASP B 1 22 ? 51.656 -0.987 -54.125 1 27.17 22 ASP B N 1
ATOM 1587 C CA . ASP B 1 22 ? 51.25 -0.841 -52.719 1 27.17 22 ASP B CA 1
ATOM 1588 C C . ASP B 1 22 ? 49.969 -0.015 -52.594 1 27.17 22 ASP B C 1
ATOM 1590 O O . ASP B 1 22 ? 50 1.192 -52.844 1 27.17 22 ASP B O 1
ATOM 1594 N N . GLU B 1 23 ? 48.875 -0.414 -53.375 1 29.95 23 GLU B N 1
ATOM 1595 C CA . GLU B 1 23 ? 47.719 0.482 -53.375 1 29.95 23 GLU B CA 1
ATOM 1596 C C . GLU B 1 23 ? 47.281 0.819 -51.938 1 29.95 23 GLU B C 1
ATOM 1598 O O . GLU B 1 23 ? 47.25 -0.054 -51.062 1 29.95 23 GLU B O 1
ATOM 1603 N N . VAL B 1 24 ? 47.5 2.129 -51.594 1 33.22 24 VAL B N 1
ATOM 1604 C CA . VAL B 1 24 ? 47.219 2.773 -50.312 1 33.22 24 VAL B CA 1
ATOM 1605 C C . VAL B 1 24 ? 45.781 2.463 -49.875 1 33.22 24 VAL B C 1
ATOM 1607 O O . VAL B 1 24 ? 44.844 2.678 -50.625 1 33.22 24 VAL B O 1
ATOM 1610 N N . PRO B 1 25 ? 45.562 1.406 -49.031 1 31.31 25 PRO B N 1
ATOM 1611 C CA . PRO B 1 25 ? 44.188 0.969 -48.75 1 31.31 25 PRO B CA 1
ATOM 1612 C C . PRO B 1 25 ? 43.312 2.092 -48.188 1 31.31 25 PRO B C 1
ATOM 1614 O O . PRO B 1 25 ? 43.781 2.904 -47.406 1 31.31 25 PRO B O 1
ATOM 1617 N N . GLY B 1 26 ? 42.469 2.725 -49.031 1 29.91 26 GLY B N 1
ATOM 1618 C CA . GLY B 1 26 ? 41.562 3.814 -48.656 1 29.91 26 GLY B CA 1
ATOM 1619 C C . GLY B 1 26 ? 40.812 3.559 -47.375 1 29.91 26 GLY B C 1
ATOM 1620 O O . GLY B 1 26 ? 40.781 2.43 -46.875 1 29.91 26 GLY B O 1
ATOM 1621 N N . PRO B 1 27 ? 40.469 4.754 -46.594 1 30.08 27 PRO B N 1
ATOM 1622 C CA . PRO B 1 27 ? 39.938 4.625 -45.219 1 30.08 27 PRO B CA 1
ATOM 1623 C C . PRO B 1 27 ? 38.75 3.699 -45.156 1 30.08 27 PRO B C 1
ATOM 1625 O O . PRO B 1 27 ? 38 3.553 -46.125 1 30.08 27 PRO B O 1
ATOM 1628 N N . MET B 1 28 ? 38.812 2.521 -44.469 1 27.67 28 MET B N 1
ATOM 1629 C CA . MET B 1 28 ? 37.75 1.578 -44.25 1 27.67 28 MET B CA 1
ATOM 1630 C C . MET B 1 28 ? 36.5 2.299 -43.75 1 27.67 28 MET B C 1
ATOM 1632 O O . MET B 1 28 ? 36.531 2.961 -42.688 1 27.67 28 MET B O 1
ATOM 1636 N N . VAL B 1 29 ? 35.781 2.869 -44.656 1 29.39 29 VAL B N 1
ATOM 1637 C CA . VAL B 1 29 ? 34.5 3.443 -44.219 1 29.39 29 VAL B CA 1
ATOM 1638 C C . VAL B 1 29 ? 33.75 2.436 -43.375 1 29.39 29 VAL B C 1
ATOM 1640 O O . VAL B 1 29 ? 33.594 1.271 -43.75 1 29.39 29 VAL B O 1
ATOM 1643 N N . GLU B 1 30 ? 33.906 2.559 -42.031 1 26.39 30 GLU B N 1
ATOM 1644 C CA . GLU B 1 30 ? 33.188 1.703 -41.062 1 26.39 30 GLU B CA 1
ATOM 1645 C C . GLU B 1 30 ? 31.75 1.492 -41.469 1 26.39 30 GLU B C 1
ATOM 1647 O O . GLU B 1 30 ? 31.031 2.455 -41.75 1 26.39 30 GLU B O 1
ATOM 1652 N N . ASP B 1 31 ? 31.516 0.431 -42.281 1 29.8 31 ASP B N 1
ATOM 1653 C CA . ASP B 1 31 ? 30.156 0.031 -42.594 1 29.8 31 ASP B CA 1
ATOM 1654 C C . ASP B 1 31 ? 29.234 0.196 -41.406 1 29.8 31 ASP B C 1
ATOM 1656 O O . ASP B 1 31 ? 29.578 -0.208 -40.281 1 29.8 31 ASP B O 1
ATOM 1660 N N . GLY B 1 32 ? 28.484 1.271 -41.406 1 29.5 32 GLY B N 1
ATOM 1661 C CA . GLY B 1 32 ? 27.438 1.532 -40.406 1 29.5 32 GLY B CA 1
ATOM 1662 C C . GLY B 1 32 ? 26.594 0.318 -40.094 1 29.5 32 GLY B C 1
ATOM 1663 O O . GLY B 1 32 ? 26.562 -0.64 -40.875 1 29.5 32 GLY B O 1
ATOM 1664 N N . PRO B 1 33 ? 26.422 -0.022 -38.781 1 31.48 33 PRO B N 1
ATOM 1665 C CA . PRO B 1 33 ? 25.75 -1.276 -38.438 1 31.48 33 PRO B CA 1
ATOM 1666 C C . PRO B 1 33 ? 24.531 -1.537 -39.344 1 31.48 33 PRO B C 1
ATOM 1668 O O . PRO B 1 33 ? 23.938 -0.597 -39.875 1 31.48 33 PRO B O 1
ATOM 1671 N N . PRO B 1 34 ? 24.547 -2.709 -40 1 28.7 34 PRO B N 1
ATOM 1672 C CA . PRO B 1 34 ? 23.391 -3.025 -40.844 1 28.7 34 PRO B CA 1
ATOM 1673 C C . PRO B 1 34 ? 22.062 -2.602 -40.219 1 28.7 34 PRO B C 1
ATOM 1675 O O . PRO B 1 34 ? 21.969 -2.494 -39 1 28.7 34 PRO B O 1
ATOM 1678 N N . ALA B 1 35 ? 21.266 -1.895 -41 1 31.8 35 ALA B N 1
ATOM 1679 C CA . ALA B 1 35 ? 19.891 -1.54 -40.688 1 31.8 35 ALA B CA 1
ATOM 1680 C C . ALA B 1 35 ? 19.125 -2.734 -40.125 1 31.8 35 ALA B C 1
ATOM 1682 O O . ALA B 1 35 ? 19.078 -3.801 -40.75 1 31.8 35 ALA B O 1
ATOM 1683 N N . GLU B 1 36 ? 19.219 -2.914 -38.75 1 32 36 GLU B N 1
ATOM 1684 C CA . GLU B 1 36 ? 18.484 -4 -38.125 1 32 36 GLU B CA 1
ATOM 1685 C C . GLU B 1 36 ? 17.125 -4.211 -38.781 1 32 36 GLU B C 1
ATOM 1687 O O . GLU B 1 36 ? 16.422 -3.248 -39.062 1 32 36 GLU B O 1
ATOM 1692 N N . GLY B 1 37 ? 16.984 -5.227 -39.656 1 31.28 37 GLY B N 1
ATOM 1693 C CA . GLY B 1 37 ? 15.766 -5.613 -40.312 1 31.28 37 GLY B CA 1
ATOM 1694 C C . GLY B 1 37 ? 14.531 -5.5 -39.469 1 31.28 37 GLY B C 1
ATOM 1695 O O . GLY B 1 37 ? 14.641 -5.359 -38.219 1 31.28 37 GLY B O 1
ATOM 1696 N N . PRO B 1 38 ? 13.367 -5.289 -40.125 1 30.75 38 PRO B N 1
ATOM 1697 C CA . PRO B 1 38 ? 12.102 -5.078 -39.438 1 30.75 38 PRO B CA 1
ATOM 1698 C C . PRO B 1 38 ? 11.828 -6.16 -38.375 1 30.75 38 PRO B C 1
ATOM 1700 O O . PRO B 1 38 ? 12.008 -7.348 -38.656 1 30.75 38 PRO B O 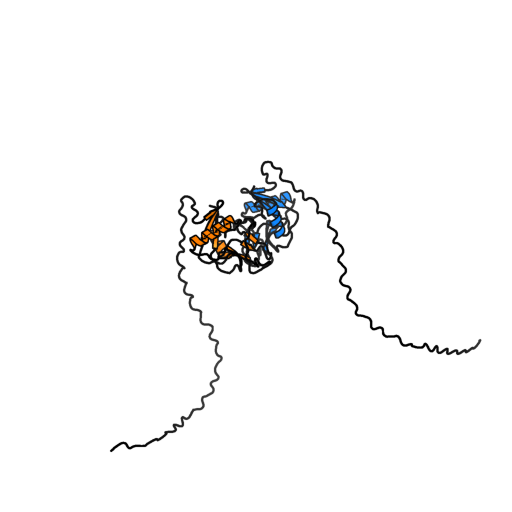1
ATOM 1703 N N . VAL B 1 39 ? 12.062 -5.875 -37.156 1 31.56 39 VAL B N 1
ATOM 1704 C CA . VAL B 1 39 ? 11.695 -6.777 -36.062 1 31.56 39 VAL B CA 1
ATOM 1705 C C . VAL B 1 39 ? 10.359 -7.441 -36.375 1 31.56 39 VAL B C 1
ATOM 1707 O O . VAL B 1 39 ? 9.375 -6.762 -36.656 1 31.56 39 VAL B O 1
ATOM 1710 N N . GLU B 1 40 ? 10.367 -8.625 -36.938 1 31.02 40 GLU B N 1
ATOM 1711 C CA . GLU B 1 40 ? 9.164 -9.422 -37.125 1 31.02 40 GLU B CA 1
ATOM 1712 C C . GLU B 1 40 ? 8.242 -9.32 -35.906 1 31.02 40 GLU B C 1
ATOM 1714 O O . GLU B 1 40 ? 8.695 -9.414 -34.75 1 31.02 40 GLU B O 1
ATOM 1719 N N . GLU B 1 41 ? 7.055 -8.781 -36.062 1 31.23 41 GLU B N 1
ATOM 1720 C CA . GLU B 1 41 ? 5.938 -8.672 -35.125 1 31.23 41 GLU B CA 1
ATOM 1721 C C . GLU B 1 41 ? 5.648 -10.008 -34.438 1 31.23 41 GLU B C 1
ATOM 1723 O O . GLU B 1 41 ? 5.301 -10.984 -35.125 1 31.23 41 GLU B O 1
ATOM 1728 N N . ALA B 1 42 ? 6.445 -10.305 -33.406 1 35 42 ALA B N 1
ATOM 1729 C CA . ALA B 1 42 ? 6.203 -11.562 -32.719 1 35 42 ALA B CA 1
ATOM 1730 C C . ALA B 1 42 ? 4.715 -11.883 -32.656 1 35 42 ALA B C 1
ATOM 1732 O O . ALA B 1 42 ? 3.879 -10.977 -32.594 1 35 42 ALA B O 1
ATOM 1733 N N . ASP B 1 43 ? 4.266 -13.008 -33.156 1 34.28 43 ASP B N 1
ATOM 1734 C CA . ASP B 1 43 ? 2.938 -13.609 -33.094 1 34.28 43 ASP B CA 1
ATOM 1735 C C . ASP B 1 43 ? 2.283 -13.414 -31.734 1 34.28 43 ASP B C 1
ATOM 1737 O O . ASP B 1 43 ? 2.963 -13.445 -30.719 1 34.28 43 ASP B O 1
ATOM 1741 N N . PRO B 1 44 ? 1.081 -12.812 -31.672 1 34.38 44 PRO B N 1
ATOM 1742 C CA . PRO B 1 44 ? 0.338 -12.602 -30.438 1 34.38 44 PRO B CA 1
ATOM 1743 C C . PRO B 1 44 ? 0.3 -13.844 -29.547 1 34.38 44 PRO B C 1
ATOM 1745 O O . PRO B 1 44 ? 0.178 -14.961 -30.047 1 34.38 44 PRO B O 1
ATOM 1748 N N . ALA B 1 45 ? 1.03 -13.875 -28.469 1 37.62 45 ALA B N 1
ATOM 1749 C CA . ALA B 1 45 ? 0.983 -14.977 -27.516 1 37.62 45 ALA B CA 1
ATOM 1750 C C . ALA B 1 45 ? -0.421 -15.57 -27.422 1 37.62 45 ALA B C 1
ATOM 1752 O O . ALA B 1 45 ? -1.413 -14.859 -27.609 1 37.62 45 ALA B O 1
ATOM 1753 N N . PRO B 1 46 ? -0.622 -16.875 -27.406 1 35.25 46 PRO B N 1
ATOM 1754 C CA . PRO B 1 46 ? -1.943 -17.5 -27.297 1 35.25 46 PRO B CA 1
ATOM 1755 C C . PRO B 1 46 ? -2.857 -16.781 -26.312 1 35.25 46 PRO B C 1
ATOM 1757 O O . PRO B 1 46 ? -2.377 -16.094 -25.406 1 35.25 46 PRO B O 1
ATOM 1760 N N . GLU B 1 47 ? -4.164 -16.5 -26.703 1 36.31 47 GLU B N 1
ATOM 1761 C CA . GLU B 1 47 ? -5.336 -16.078 -25.953 1 36.31 47 GLU B CA 1
ATOM 1762 C C . GLU B 1 47 ? -5.363 -16.719 -24.562 1 36.31 47 GLU B C 1
ATOM 1764 O O . GLU B 1 47 ? -5.477 -17.953 -24.453 1 36.31 47 GLU B O 1
ATOM 1769 N N . ASP B 1 48 ? -4.57 -16.344 -23.656 1 35.25 48 ASP B N 1
ATOM 1770 C CA . ASP B 1 48 ? -4.738 -16.812 -22.281 1 35.25 48 ASP B CA 1
ATOM 1771 C C . ASP B 1 48 ? -6.215 -17.062 -21.969 1 35.25 48 ASP B C 1
ATOM 1773 O O . ASP B 1 48 ? -7.09 -16.359 -22.469 1 35.25 48 ASP B O 1
ATOM 1777 N N . GLN B 1 49 ? -6.594 -18.281 -21.594 1 37.66 49 GLN B N 1
ATOM 1778 C CA . GLN B 1 49 ? -7.898 -18.75 -21.141 1 37.66 49 GLN B CA 1
ATOM 1779 C C . GLN B 1 49 ? -8.586 -17.703 -20.266 1 37.66 49 GLN B C 1
ATOM 1781 O O . GLN B 1 49 ? -8.281 -17.594 -19.078 1 37.66 49 GLN B O 1
ATOM 1786 N N . GLN B 1 50 ? -8.758 -16.484 -20.734 1 37.94 50 GLN B N 1
ATOM 1787 C CA . GLN B 1 50 ? -9.641 -15.562 -20.031 1 37.94 50 GLN B CA 1
ATOM 1788 C C . GLN B 1 50 ? -10.938 -16.25 -19.609 1 37.94 50 GLN B C 1
ATOM 1790 O O . GLN B 1 50 ? -11.82 -16.484 -20.438 1 37.94 50 GLN B O 1
ATOM 1795 N N . GLU B 1 51 ? -10.867 -17.359 -18.859 1 35.78 51 GLU B N 1
ATOM 1796 C CA . GLU B 1 51 ? -12.164 -17.703 -18.312 1 35.78 51 GLU B CA 1
ATOM 1797 C C . GLU B 1 51 ? -12.977 -16.469 -17.969 1 35.78 51 GLU B C 1
ATOM 1799 O O . GLU B 1 51 ? -12.602 -15.703 -17.062 1 35.78 51 GLU B O 1
ATOM 1804 N N . ILE B 1 52 ? -13.516 -15.828 -18.953 1 37.88 52 ILE B N 1
ATOM 1805 C CA . ILE B 1 52 ? -14.516 -14.773 -18.844 1 37.88 52 ILE B CA 1
ATOM 1806 C C . ILE B 1 52 ? -15.539 -15.141 -17.781 1 37.88 52 ILE B C 1
ATOM 1808 O O . ILE B 1 52 ? -16.125 -16.234 -17.812 1 37.88 52 ILE B O 1
ATOM 1812 N N . GLN B 1 53 ? -15.578 -14.414 -16.688 1 36.19 53 GLN B N 1
ATOM 1813 C CA . GLN B 1 53 ? -16.578 -14.414 -15.617 1 36.19 53 GLN B CA 1
ATOM 1814 C C . GLN B 1 53 ? -17.984 -14.336 -16.188 1 36.19 53 GLN B C 1
ATOM 1816 O O . GLN B 1 53 ? -18.328 -13.383 -16.891 1 36.19 53 GLN B O 1
ATOM 1821 N N . THR B 1 54 ? -18.656 -15.414 -16.484 1 34.97 54 THR B N 1
ATOM 1822 C CA . THR B 1 54 ? -20.109 -15.438 -16.703 1 34.97 54 THR B CA 1
ATOM 1823 C C . THR B 1 54 ? -20.812 -14.594 -15.648 1 34.97 54 THR B C 1
ATOM 1825 O O . THR B 1 54 ? -20.344 -14.461 -14.523 1 34.97 54 THR B O 1
ATOM 1828 N N . LYS B 1 55 ? -21.734 -13.711 -15.969 1 38.28 55 LYS B N 1
ATOM 1829 C CA . LYS B 1 55 ? -22.672 -12.805 -15.312 1 38.28 55 LYS B CA 1
ATOM 1830 C C . LYS B 1 55 ? -23.266 -13.445 -14.062 1 38.28 55 LYS B C 1
ATOM 1832 O O . LYS B 1 55 ? -24.172 -12.883 -13.445 1 38.28 55 LYS B O 1
ATOM 1837 N N . GLY B 1 56 ? -23.562 -14.758 -13.984 1 39.59 56 GLY B N 1
ATOM 1838 C CA . GLY B 1 56 ? -24.422 -15.266 -12.914 1 39.59 56 GLY B CA 1
ATOM 1839 C C . GLY B 1 56 ? -23.859 -14.984 -11.531 1 39.59 56 GLY B C 1
ATOM 1840 O O . GLY B 1 56 ? -22.781 -14.406 -11.391 1 39.59 56 GLY B O 1
ATOM 1841 N N . GLY B 1 57 ? -24.172 -15.648 -10.297 1 48.06 57 GLY B N 1
ATOM 1842 C CA . GLY B 1 57 ? -23.75 -15.516 -8.914 1 48.06 57 GLY B CA 1
ATOM 1843 C C . GLY B 1 57 ? -22.25 -15.328 -8.766 1 48.06 57 GLY B C 1
ATOM 1844 O O . GLY B 1 57 ? -21.469 -15.898 -9.531 1 48.06 57 GLY B O 1
ATOM 1845 N N . HIS B 1 58 ? -21.656 -14.172 -8.383 1 56 58 HIS B N 1
ATOM 1846 C CA . HIS B 1 58 ? -20.266 -13.734 -8.43 1 56 58 HIS B CA 1
ATOM 1847 C C . HIS B 1 58 ? -19.328 -14.852 -8.008 1 56 58 HIS B C 1
ATOM 1849 O O . HIS B 1 58 ? -19.125 -15.102 -6.812 1 56 58 HIS B O 1
ATOM 1855 N N . HIS B 1 59 ? -19.25 -16 -8.609 1 79.94 59 HIS B N 1
ATOM 1856 C CA . HIS B 1 59 ? -18.469 -17.188 -8.336 1 79.94 59 HIS B CA 1
ATOM 1857 C C . HIS B 1 59 ? -16.969 -16.891 -8.359 1 79.94 59 HIS B C 1
ATOM 1859 O O . HIS B 1 59 ? -16.469 -16.297 -9.32 1 79.94 59 HIS B O 1
ATOM 1865 N N . CYS B 1 60 ? -16.328 -17.031 -7.16 1 92.88 60 CYS B N 1
ATOM 1866 C CA . CYS B 1 60 ? -14.875 -16.984 -7.027 1 92.88 60 CYS B CA 1
ATOM 1867 C C . CYS B 1 60 ? -14.227 -18.219 -7.645 1 92.88 60 CYS B C 1
ATOM 1869 O O . CYS B 1 60 ? -14.359 -19.328 -7.109 1 92.88 60 CYS B O 1
ATOM 1871 N N . PRO B 1 61 ? -13.617 -18.109 -8.789 1 91.69 61 PRO B N 1
ATOM 1872 C CA . PRO B 1 61 ? -12.961 -19.266 -9.422 1 91.69 61 PRO B CA 1
ATOM 1873 C C . PRO B 1 61 ? -11.812 -19.828 -8.586 1 91.69 61 PRO B C 1
ATOM 1875 O O . PRO B 1 61 ? -11.312 -20.906 -8.867 1 91.69 61 PRO B O 1
ATOM 1878 N N . GLY B 1 62 ? -11.469 -19.094 -7.594 1 94.06 62 GLY B N 1
ATOM 1879 C CA . GLY B 1 62 ? -10.391 -19.516 -6.711 1 94.06 62 GLY B CA 1
ATOM 1880 C C . GLY B 1 62 ? -10.867 -19.859 -5.312 1 94.06 62 GLY B C 1
ATOM 1881 O O . GLY B 1 62 ? -11.812 -20.625 -5.145 1 94.06 62 GLY B O 1
ATOM 1882 N N . PHE B 1 63 ? -10.156 -19.375 -4.383 1 95.5 63 PHE B N 1
ATOM 1883 C CA . PHE B 1 63 ? -10.438 -19.609 -2.971 1 95.5 63 PHE B CA 1
ATOM 1884 C C . PHE B 1 63 ? -11.055 -18.359 -2.338 1 95.5 63 PHE B C 1
ATOM 1886 O O . PHE B 1 63 ? -10.555 -17.25 -2.527 1 95.5 63 PHE B O 1
ATOM 1893 N N . SER B 1 64 ? -12.219 -18.609 -1.688 1 96.12 64 SER B N 1
ATOM 1894 C CA . SER B 1 64 ? -12.883 -17.5 -1.019 1 96.12 64 SER B CA 1
ATOM 1895 C C . SER B 1 64 ? -12.508 -17.438 0.458 1 96.12 64 SER B C 1
ATOM 1897 O O . SER B 1 64 ? -12.46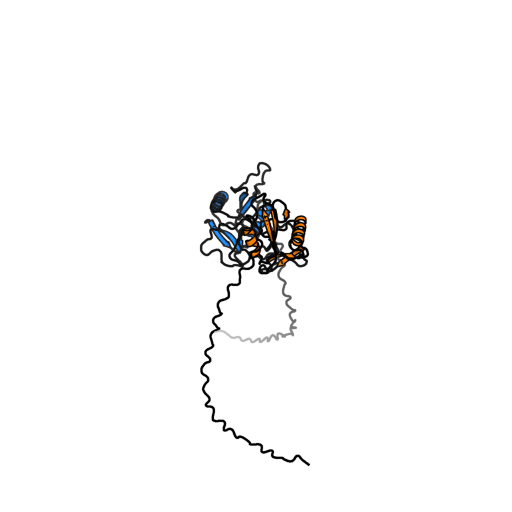1 -18.469 1.135 1 96.12 64 SER B O 1
ATOM 1899 N N . HIS B 1 65 ? -12.148 -16.266 0.897 1 96.19 65 HIS B N 1
ATOM 1900 C CA . HIS B 1 65 ? -11.828 -16.047 2.305 1 96.19 65 HIS B CA 1
ATOM 1901 C C . HIS B 1 65 ? -12.211 -14.641 2.744 1 96.19 65 HIS B C 1
ATOM 1903 O O . HIS B 1 65 ? -11.742 -13.656 2.164 1 96.19 65 HIS B O 1
ATOM 1909 N N . ASP B 1 66 ? -13.023 -14.531 3.74 1 94.88 66 ASP B N 1
ATOM 1910 C CA . ASP B 1 66 ? -13.414 -13.258 4.352 1 94.88 66 ASP B CA 1
ATOM 1911 C C . ASP B 1 66 ? -13.859 -12.258 3.291 1 94.88 66 ASP B C 1
ATOM 1913 O O . ASP B 1 66 ? -13.383 -11.117 3.271 1 94.88 66 ASP B O 1
ATOM 1917 N N . GLY B 1 67 ? -14.68 -12.688 2.346 1 95 67 GLY B N 1
ATOM 1918 C CA . GLY B 1 67 ? -15.289 -11.805 1.36 1 95 67 GLY B CA 1
ATOM 1919 C C . GLY B 1 67 ? -14.359 -11.469 0.208 1 95 67 GLY B C 1
ATOM 1920 O O . GLY B 1 67 ? -14.641 -10.562 -0.58 1 95 67 GLY B O 1
ATOM 1921 N N . ARG B 1 68 ? -13.258 -12.164 0.123 1 97.19 68 ARG B N 1
ATOM 1922 C CA . ARG B 1 68 ? -12.32 -11.945 -0.975 1 97.19 68 ARG B CA 1
ATOM 1923 C C . ARG B 1 68 ? -12.062 -13.242 -1.739 1 97.19 68 ARG B C 1
ATOM 1925 O O . ARG B 1 68 ? -12.094 -14.328 -1.16 1 97.19 68 ARG B O 1
ATOM 1932 N N . CYS B 1 69 ? -11.883 -13.07 -2.99 1 98.25 69 CYS B N 1
ATOM 1933 C CA . CYS B 1 69 ? -11.547 -14.18 -3.877 1 98.25 69 CYS B CA 1
ATOM 1934 C C . CYS B 1 69 ? -10.062 -14.18 -4.207 1 98.25 69 CYS B C 1
ATOM 1936 O O . CYS B 1 69 ? -9.516 -13.172 -4.656 1 98.25 69 CYS B O 1
ATOM 1938 N N . TYR B 1 70 ? -9.398 -15.297 -3.959 1 98.69 70 TYR B N 1
ATOM 1939 C CA . TYR B 1 70 ? -7.98 -15.5 -4.242 1 98.69 70 TYR B CA 1
ATOM 1940 C C . TYR B 1 70 ? -7.793 -16.375 -5.473 1 98.69 70 TYR B C 1
ATOM 1942 O O . TYR B 1 70 ? -8.406 -17.438 -5.586 1 98.69 70 TYR B O 1
ATOM 1950 N N . ARG B 1 71 ? -6.926 -15.891 -6.363 1 98.56 71 ARG B N 1
ATOM 1951 C CA . ARG B 1 71 ? -6.734 -16.594 -7.629 1 98.56 71 ARG B CA 1
ATOM 1952 C C . ARG B 1 71 ? -5.254 -16.703 -7.973 1 98.56 71 ARG B C 1
ATOM 1954 O O . ARG B 1 71 ? -4.496 -15.75 -7.789 1 98.56 71 ARG B O 1
ATOM 1961 N N . PHE B 1 72 ? -4.949 -17.906 -8.508 1 98.81 72 PHE B N 1
ATOM 1962 C CA . PHE B 1 72 ? -3.586 -18.188 -8.938 1 98.81 72 PHE B CA 1
ATOM 1963 C C . PHE B 1 72 ? -3.436 -17.938 -10.438 1 98.81 72 PHE B C 1
ATOM 1965 O O . PHE B 1 72 ? -4.305 -18.328 -11.227 1 98.81 72 PHE B O 1
ATOM 1972 N N . PHE B 1 73 ? -2.307 -17.266 -10.789 1 98.88 73 PHE B N 1
ATOM 1973 C CA . PHE B 1 73 ? -1.978 -17.047 -12.195 1 98.88 73 PHE B CA 1
ATOM 1974 C C . PHE B 1 73 ? -0.565 -17.547 -12.5 1 98.88 73 PHE B C 1
ATOM 1976 O O . PHE B 1 73 ? 0.406 -17.031 -11.93 1 98.88 73 PHE B O 1
ATOM 1983 N N . ARG B 1 74 ? -0.44 -18.375 -13.453 1 98.44 74 ARG B N 1
ATOM 1984 C CA . ARG B 1 74 ? 0.791 -19.125 -13.719 1 98.44 74 ARG B CA 1
ATOM 1985 C C . ARG B 1 74 ? 1.751 -18.297 -14.57 1 98.44 74 ARG B C 1
ATOM 1987 O O . ARG B 1 74 ? 2.971 -18.406 -14.414 1 98.44 74 ARG B O 1
ATOM 1994 N N . ALA B 1 75 ? 1.27 -17.547 -15.547 1 98.19 75 ALA B N 1
ATOM 1995 C CA . ALA B 1 75 ? 2.123 -16.797 -16.469 1 98.19 75 ALA B CA 1
ATOM 1996 C C . ALA B 1 75 ? 2.982 -15.781 -15.711 1 98.19 75 ALA B C 1
ATOM 1998 O O . ALA B 1 75 ? 2.457 -14.875 -15.055 1 98.19 75 ALA B O 1
ATOM 1999 N N . PRO B 1 76 ? 4.191 -15.922 -15.781 1 98.5 76 PRO B N 1
ATOM 2000 C CA . PRO B 1 76 ? 5.07 -15.094 -14.945 1 98.5 76 PRO B CA 1
ATOM 2001 C C . PRO B 1 76 ? 5.012 -13.617 -15.312 1 98.5 76 PRO B C 1
ATOM 2003 O O . PRO B 1 76 ? 4.906 -13.273 -16.484 1 98.5 76 PRO B O 1
ATOM 2006 N N . LYS B 1 77 ? 5.074 -12.719 -14.359 1 98.75 77 LYS B N 1
ATOM 2007 C CA . LYS B 1 77 ? 5.145 -11.266 -14.492 1 98.75 77 LYS B CA 1
ATOM 2008 C C . LYS B 1 77 ? 6.086 -10.664 -13.453 1 98.75 77 LYS B C 1
ATOM 2010 O O . LYS B 1 77 ? 6.391 -11.305 -12.438 1 98.75 77 LYS B O 1
ATOM 2015 N N . THR B 1 78 ? 6.613 -9.477 -13.797 1 98.12 78 THR B N 1
ATOM 2016 C CA . THR B 1 78 ? 7.246 -8.711 -12.727 1 98.12 78 THR B CA 1
ATOM 2017 C C . THR B 1 78 ? 6.238 -8.367 -11.633 1 98.12 78 THR B C 1
ATOM 2019 O O . THR B 1 78 ? 5.027 -8.422 -11.859 1 98.12 78 THR B O 1
ATOM 2022 N N . ALA B 1 79 ? 6.719 -8.039 -10.477 1 98.06 79 ALA B N 1
ATOM 2023 C CA . ALA B 1 79 ? 5.809 -7.68 -9.391 1 98.06 79 ALA B CA 1
ATOM 2024 C C . ALA B 1 79 ? 4.902 -6.523 -9.797 1 98.06 79 ALA B C 1
ATOM 2026 O O . ALA B 1 79 ? 3.697 -6.547 -9.523 1 98.06 79 ALA B O 1
ATOM 2027 N N . ARG B 1 80 ? 5.535 -5.527 -10.438 1 95.88 80 ARG B N 1
ATOM 2028 C CA . ARG B 1 80 ? 4.77 -4.367 -10.875 1 95.88 80 ARG B CA 1
ATOM 2029 C C . ARG B 1 80 ? 3.666 -4.773 -11.852 1 95.88 80 ARG B C 1
ATOM 2031 O O . ARG B 1 80 ? 2.506 -4.398 -11.672 1 95.88 80 ARG B O 1
ATOM 2038 N N . ASN B 1 81 ? 4.027 -5.539 -12.812 1 97.62 81 ASN B N 1
ATOM 2039 C CA . ASN B 1 81 ? 3.051 -5.945 -13.812 1 97.62 81 ASN B CA 1
ATOM 2040 C C . ASN B 1 81 ? 1.993 -6.875 -13.227 1 97.62 81 ASN B C 1
ATOM 2042 O O . ASN B 1 81 ? 0.832 -6.84 -13.633 1 97.62 81 ASN B O 1
ATOM 2046 N N . ALA B 1 82 ? 2.393 -7.711 -12.305 1 98.69 82 ALA B N 1
ATOM 2047 C CA . ALA B 1 82 ? 1.433 -8.57 -11.625 1 98.69 82 ALA B CA 1
ATOM 2048 C C . ALA B 1 82 ? 0.417 -7.75 -10.836 1 98.69 82 ALA B C 1
ATOM 2050 O O . ALA B 1 82 ? -0.782 -8.039 -10.867 1 98.69 82 ALA B O 1
ATOM 2051 N N . GLU B 1 83 ? 0.884 -6.715 -10.156 1 98.25 83 GLU B N 1
ATOM 2052 C CA . GLU B 1 83 ? -0.013 -5.828 -9.422 1 98.25 83 GLU B CA 1
ATOM 2053 C C . GLU B 1 83 ? -0.998 -5.137 -10.367 1 98.25 83 GLU B C 1
ATOM 2055 O O . GLU B 1 83 ? -2.199 -5.098 -10.094 1 98.25 83 GLU B O 1
ATOM 2060 N N . VAL B 1 84 ? -0.508 -4.633 -11.453 1 96.56 84 VAL B N 1
ATOM 2061 C CA . VAL B 1 84 ? -1.36 -3.965 -12.438 1 96.56 84 VAL B CA 1
ATOM 2062 C C . VAL B 1 84 ? -2.396 -4.949 -12.969 1 96.56 84 VAL B C 1
ATOM 2064 O O . VAL B 1 84 ? -3.57 -4.598 -13.125 1 96.56 84 VAL B O 1
ATOM 2067 N N . PHE B 1 85 ? -1.949 -6.199 -13.234 1 98.44 85 PHE B N 1
ATOM 2068 C CA . PHE B 1 85 ? -2.857 -7.234 -13.711 1 98.44 85 PHE B CA 1
ATOM 2069 C C . PHE B 1 85 ? -3.99 -7.461 -12.719 1 98.44 85 PHE B C 1
ATOM 2071 O O . PHE B 1 85 ? -5.16 -7.512 -13.102 1 98.44 85 PHE B O 1
ATOM 2078 N N . CYS B 1 86 ? -3.693 -7.594 -11.438 1 98.44 86 CYS B N 1
ATOM 2079 C CA . CYS B 1 86 ? -4.695 -7.855 -10.406 1 98.44 86 CYS B CA 1
ATOM 2080 C C . CYS B 1 86 ? -5.684 -6.703 -10.297 1 98.44 86 CYS B C 1
ATOM 2082 O O . CYS B 1 86 ? -6.875 -6.918 -10.086 1 98.44 86 CYS B O 1
ATOM 2084 N N . GLN B 1 87 ? -5.168 -5.508 -10.438 1 97.12 87 GLN B N 1
ATOM 2085 C CA . GLN B 1 87 ? -6.027 -4.332 -10.367 1 97.12 87 GLN B CA 1
ATOM 2086 C C . GLN B 1 87 ? -7.004 -4.293 -11.539 1 97.12 87 GLN B C 1
ATOM 2088 O O . GLN B 1 87 ? -8.141 -3.834 -11.398 1 97.12 87 GLN B O 1
ATOM 2093 N N . LYS B 1 88 ? -6.535 -4.738 -12.68 1 96.62 88 LYS B N 1
ATOM 2094 C CA . LYS B 1 88 ? -7.379 -4.75 -13.875 1 96.62 88 LYS B CA 1
ATOM 2095 C C . LYS B 1 88 ? -8.352 -5.926 -13.844 1 96.62 88 LYS B C 1
ATOM 2097 O O . LYS B 1 88 ? -9.43 -5.859 -14.438 1 96.62 88 LYS B O 1
ATOM 2102 N N . LEU B 1 89 ? -7.969 -6.953 -13.195 1 96.44 89 LEU B N 1
ATOM 2103 C CA . LEU B 1 89 ? -8.766 -8.172 -13.125 1 96.44 89 LEU B CA 1
ATOM 2104 C C . LEU B 1 89 ? -10.125 -7.887 -12.492 1 96.44 89 LEU B C 1
ATOM 2106 O O . LEU B 1 89 ? -11.148 -8.422 -12.93 1 96.44 89 LEU B O 1
ATOM 2110 N N . SER B 1 90 ? -10.156 -7.066 -11.43 1 95.25 90 SER B N 1
ATOM 2111 C CA . SER B 1 90 ? -11.367 -6.73 -10.68 1 95.25 90 SER B CA 1
ATOM 2112 C C . SER B 1 90 ? -11.18 -5.465 -9.852 1 95.25 90 SER B C 1
ATOM 2114 O O . SER B 1 90 ? -10.078 -5.199 -9.367 1 95.25 90 SER B O 1
ATOM 2116 N N . ALA B 1 91 ? -12.32 -4.742 -9.688 1 93.06 91 ALA B N 1
ATOM 2117 C CA . ALA B 1 91 ? -12.266 -3.592 -8.789 1 93.06 91 ALA B CA 1
ATOM 2118 C C . ALA B 1 91 ? -11.844 -4.012 -7.383 1 93.06 91 ALA B C 1
ATOM 2120 O O . ALA B 1 91 ? -12.383 -4.965 -6.824 1 93.06 91 ALA B O 1
ATOM 2121 N N . GLY B 1 92 ? -10.844 -3.303 -6.902 1 95.38 92 GLY B N 1
ATOM 2122 C CA . GLY B 1 92 ? -10.352 -3.639 -5.574 1 95.38 92 GLY B CA 1
ATOM 2123 C C . GLY B 1 92 ? -9.328 -4.762 -5.586 1 95.38 92 GLY B C 1
ATOM 2124 O O . GLY B 1 92 ? -8.891 -5.219 -4.527 1 95.38 92 GLY B O 1
ATOM 2125 N N . GLY B 1 93 ? -8.953 -5.16 -6.82 1 98.31 93 GLY B N 1
ATOM 2126 C CA . GLY B 1 93 ? -7.992 -6.242 -6.949 1 98.31 93 GLY B CA 1
ATOM 2127 C C . GLY B 1 93 ? -6.566 -5.809 -6.676 1 98.31 93 GLY B C 1
ATOM 2128 O O . GLY B 1 93 ? -6.172 -4.695 -7.027 1 98.31 93 GLY B O 1
ATOM 2129 N N . HIS B 1 94 ? -5.801 -6.664 -6.035 1 98.81 94 HIS B N 1
ATOM 2130 C CA . HIS B 1 94 ? -4.379 -6.523 -5.738 1 98.81 94 HIS B CA 1
ATOM 2131 C C . HIS B 1 94 ? -3.688 -7.883 -5.699 1 98.81 94 HIS B C 1
ATOM 2133 O O . HIS B 1 94 ? -4.352 -8.922 -5.617 1 98.81 94 HIS B O 1
ATOM 2139 N N . LEU B 1 95 ? -2.301 -7.816 -5.871 1 98.88 95 LEU B N 1
ATOM 2140 C CA . LEU B 1 95 ? -1.576 -8.969 -5.348 1 98.88 95 LEU B CA 1
ATOM 2141 C C . LEU B 1 95 ? -2.002 -9.273 -3.914 1 98.88 95 LEU B C 1
ATOM 2143 O O . LEU B 1 95 ? -2.195 -8.359 -3.111 1 98.88 95 LEU B O 1
ATOM 2147 N N . ALA B 1 96 ? -2.115 -10.539 -3.582 1 98.88 96 ALA B N 1
ATOM 2148 C CA . ALA B 1 96 ? -2.771 -10.969 -2.35 1 98.88 96 ALA B CA 1
ATOM 2149 C C . ALA B 1 96 ? -1.916 -10.641 -1.13 1 98.88 96 ALA B C 1
ATOM 2151 O O . ALA B 1 96 ? -0.694 -10.805 -1.157 1 98.88 96 ALA B O 1
ATOM 2152 N N . SER B 1 97 ? -2.557 -10.188 -0.082 1 98.81 97 SER B N 1
ATOM 2153 C CA . SER B 1 97 ? -1.944 -10.102 1.239 1 98.81 97 SER B CA 1
ATOM 2154 C C . SER B 1 97 ? -2.119 -11.398 2.016 1 98.81 97 SER B C 1
ATOM 2156 O O . SER B 1 97 ? -3.156 -12.055 1.914 1 98.81 97 SER B O 1
ATOM 2158 N N . ILE B 1 98 ? -1.123 -11.781 2.723 1 98.81 98 ILE B N 1
ATOM 2159 C CA . ILE B 1 98 ? -1.181 -12.953 3.596 1 98.81 98 ILE B CA 1
ATOM 2160 C C . ILE B 1 98 ? -1.196 -12.5 5.055 1 98.81 98 ILE B C 1
ATOM 2162 O O . ILE B 1 98 ? -0.146 -12.219 5.633 1 98.81 98 ILE B O 1
ATOM 2166 N N . THR B 1 99 ? -2.42 -12.57 5.676 1 98.19 99 THR B N 1
ATOM 2167 C CA . THR B 1 99 ? -2.578 -11.852 6.934 1 98.19 99 THR B CA 1
ATOM 2168 C C . THR B 1 99 ? -2.748 -12.82 8.094 1 98.19 99 THR B C 1
ATOM 2170 O O . THR B 1 99 ? -2.951 -12.406 9.242 1 98.19 99 THR B O 1
ATOM 2173 N N . SER B 1 100 ? -2.746 -14.109 7.859 1 98.56 100 SER B N 1
ATOM 2174 C CA . SER B 1 100 ? -2.85 -15.117 8.906 1 98.56 100 SER B CA 1
ATOM 2175 C C . SER B 1 100 ? -2.262 -16.453 8.461 1 98.56 100 SER B C 1
ATOM 2177 O O . SER B 1 100 ? -2.123 -16.703 7.258 1 98.56 100 SER B O 1
ATOM 2179 N N . GLN B 1 101 ? -1.962 -17.25 9.484 1 98.44 101 GLN B N 1
ATOM 2180 C CA . GLN B 1 101 ? -1.465 -18.594 9.18 1 98.44 101 GLN B CA 1
ATOM 2181 C C . GLN B 1 101 ? -2.508 -19.406 8.422 1 98.44 101 GLN B C 1
ATOM 2183 O O . GLN B 1 101 ? -2.164 -20.172 7.52 1 98.44 101 GLN B O 1
ATOM 2188 N N . HIS B 1 102 ? -3.719 -19.25 8.812 1 98.44 102 HIS B N 1
ATOM 2189 C CA . HIS B 1 102 ? -4.789 -19.969 8.125 1 98.44 102 HIS B CA 1
ATOM 2190 C C . HIS B 1 102 ? -4.859 -19.578 6.656 1 98.44 102 HIS B C 1
ATOM 2192 O O . HIS B 1 102 ? -4.859 -20.453 5.781 1 98.44 102 HIS B O 1
ATOM 2198 N N . LEU B 1 103 ? -4.918 -18.266 6.391 1 98.69 103 LEU B N 1
ATOM 2199 C CA . LEU B 1 103 ? -4.941 -17.797 5.008 1 98.69 103 LEU B CA 1
ATOM 2200 C C . LEU B 1 103 ? -3.707 -18.281 4.25 1 98.69 103 LEU B C 1
ATOM 2202 O O . LEU B 1 103 ? -3.805 -18.688 3.092 1 98.69 103 LEU B O 1
ATOM 2206 N N . HIS B 1 104 ? -2.586 -18.281 4.871 1 98.75 104 HIS B N 1
ATOM 2207 C CA . HIS B 1 104 ? -1.326 -18.75 4.305 1 98.75 104 HIS B CA 1
ATOM 2208 C C . HIS B 1 104 ? -1.448 -20.188 3.814 1 98.75 104 HIS B C 1
ATOM 2210 O O . HIS B 1 104 ? -1.12 -20.484 2.662 1 98.75 104 HIS B O 1
ATOM 2216 N N . ARG B 1 105 ? -1.944 -21.016 4.621 1 98.38 105 ARG B N 1
ATOM 2217 C CA . ARG B 1 105 ? -2.115 -22.422 4.285 1 98.38 105 ARG B CA 1
ATOM 2218 C C . ARG B 1 105 ? -3.088 -22.594 3.123 1 98.38 105 ARG B C 1
ATOM 2220 O O . ARG B 1 105 ? -2.848 -23.391 2.221 1 98.38 105 ARG B O 1
ATOM 2227 N N . GLU B 1 106 ? -4.141 -21.844 3.178 1 98.44 106 GLU B N 1
ATOM 2228 C CA . GLU B 1 106 ? -5.145 -21.969 2.125 1 98.44 106 GLU B CA 1
ATOM 2229 C C . GLU B 1 106 ? -4.598 -21.484 0.784 1 98.44 106 GLU B C 1
ATOM 2231 O O . GLU B 1 106 ? -4.926 -22.047 -0.263 1 98.44 106 GLU B O 1
ATOM 2236 N N . VAL B 1 107 ? -3.799 -20.438 0.802 1 98.69 107 VAL B N 1
ATOM 2237 C CA . VAL B 1 107 ? -3.182 -19.938 -0.422 1 98.69 107 VAL B CA 1
ATOM 2238 C C . VAL B 1 107 ? -2.221 -20.984 -0.984 1 98.69 107 VAL B C 1
ATOM 2240 O O . VAL B 1 107 ? -2.195 -21.234 -2.193 1 98.69 107 VAL B O 1
ATOM 2243 N N . MET B 1 108 ? -1.425 -21.656 -0.143 1 98.69 108 MET B N 1
ATOM 2244 C CA . MET B 1 108 ? -0.518 -22.703 -0.6 1 98.69 108 MET B CA 1
ATOM 2245 C C . MET B 1 108 ? -1.294 -23.859 -1.224 1 98.69 108 MET B C 1
ATOM 2247 O O . MET B 1 108 ? -0.869 -24.422 -2.232 1 98.69 108 MET B O 1
ATOM 2251 N N . ARG B 1 109 ? -2.418 -24.203 -0.655 1 98.38 109 ARG B N 1
ATOM 2252 C CA . ARG B 1 109 ? -3.264 -25.25 -1.211 1 98.38 109 ARG B CA 1
ATOM 2253 C C . ARG B 1 109 ? -3.822 -24.844 -2.57 1 98.38 109 ARG B C 1
ATOM 2255 O O . ARG B 1 109 ? -3.889 -25.656 -3.49 1 98.38 109 ARG B O 1
ATOM 2262 N N . LEU B 1 110 ? -4.238 -23.625 -2.648 1 98.38 110 LEU B N 1
ATOM 2263 C CA . LEU B 1 110 ? -4.73 -23.078 -3.912 1 98.38 110 LEU B CA 1
ATOM 2264 C C . LEU B 1 110 ? -3.678 -23.234 -5.008 1 98.38 110 LEU B C 1
ATOM 2266 O O . LEU B 1 110 ? -3.994 -23.641 -6.125 1 98.38 110 LEU B O 1
ATOM 2270 N N . ILE B 1 111 ? -2.418 -22.891 -4.715 1 98.5 111 ILE B N 1
ATOM 2271 C CA . ILE B 1 111 ? -1.317 -22.969 -5.668 1 98.5 111 ILE B CA 1
ATOM 2272 C C . ILE B 1 111 ? -1.132 -24.422 -6.117 1 98.5 111 ILE B C 1
ATOM 2274 O O . ILE B 1 111 ? -1.021 -24.688 -7.316 1 98.5 111 ILE B O 1
ATOM 2278 N N . LEU B 1 112 ? -1.102 -25.297 -5.164 1 98.06 112 LEU B N 1
ATOM 2279 C CA . LEU B 1 112 ? -0.917 -26.703 -5.469 1 98.06 112 LEU B CA 1
ATOM 2280 C C . LEU B 1 112 ? -2.025 -27.219 -6.383 1 98.06 112 LEU B C 1
ATOM 2282 O O . LEU B 1 112 ? -1.752 -27.891 -7.375 1 98.06 112 LEU B O 1
ATOM 2286 N N . ARG B 1 113 ? -3.223 -26.938 -6.035 1 97.38 113 ARG B N 1
ATOM 2287 C CA . ARG B 1 113 ? -4.367 -27.406 -6.812 1 97.38 113 ARG B CA 1
ATOM 2288 C C . ARG B 1 113 ? -4.359 -26.812 -8.219 1 97.38 113 ARG B C 1
ATOM 2290 O O . ARG B 1 113 ? -4.582 -27.516 -9.195 1 97.38 113 ARG B O 1
ATOM 2297 N N . ALA B 1 114 ? -4.078 -25.562 -8.328 1 97.06 114 ALA B N 1
ATOM 2298 C CA . ALA B 1 114 ? -4.188 -24.859 -9.602 1 97.06 114 ALA B CA 1
ATOM 2299 C C . ALA B 1 114 ? -2.988 -25.141 -10.5 1 97.06 114 ALA B C 1
ATOM 2301 O O . ALA B 1 114 ? -3.127 -25.234 -11.727 1 97.06 114 ALA B O 1
ATOM 2302 N N . ASN B 1 115 ? -1.839 -25.266 -9.898 1 97.75 115 ASN B N 1
ATOM 2303 C CA . ASN B 1 115 ? -0.603 -25.375 -10.664 1 97.75 115 ASN B CA 1
ATOM 2304 C C . ASN B 1 115 ? -0.178 -26.844 -10.812 1 97.75 115 ASN B C 1
ATOM 2306 O O . ASN B 1 115 ? 0.639 -27.172 -11.672 1 97.75 115 ASN B O 1
ATOM 2310 N N . GLY B 1 116 ? -0.685 -27.703 -9.992 1 97.69 116 GLY B N 1
ATOM 2311 C CA . GLY B 1 116 ? -0.305 -29.109 -9.984 1 97.69 116 GLY B CA 1
ATOM 2312 C C . GLY B 1 116 ? 0.963 -29.391 -9.203 1 97.69 116 GLY B C 1
ATOM 2313 O O . GLY B 1 116 ? 1.309 -30.547 -8.953 1 97.69 116 GLY B O 1
ATOM 2314 N N . ALA B 1 117 ? 1.706 -28.328 -8.828 1 97.56 117 ALA B N 1
ATOM 2315 C CA . ALA B 1 117 ? 2.928 -28.406 -8.031 1 97.56 117 ALA B CA 1
ATOM 2316 C C . ALA B 1 117 ? 3.197 -27.094 -7.309 1 97.56 117 ALA B C 1
ATOM 2318 O O . ALA B 1 117 ? 2.74 -26.031 -7.742 1 97.56 117 ALA B O 1
ATOM 2319 N N . PRO B 1 118 ? 3.916 -27.234 -6.168 1 97.56 118 PRO B N 1
ATOM 2320 C CA . PRO B 1 118 ? 4.316 -25.969 -5.527 1 97.56 118 PRO B CA 1
ATOM 2321 C C . PRO B 1 118 ? 5.176 -25.094 -6.438 1 97.56 118 PRO B C 1
ATOM 2323 O O . PRO B 1 118 ? 5.926 -25.609 -7.27 1 97.56 118 PRO B O 1
ATOM 2326 N N . THR B 1 119 ? 5.098 -23.859 -6.348 1 98.44 119 THR B N 1
ATOM 2327 C CA . THR B 1 119 ? 5.906 -22.891 -7.098 1 98.44 119 THR B CA 1
ATOM 2328 C C . THR B 1 119 ? 6.016 -21.578 -6.344 1 98.44 119 THR B C 1
ATOM 2330 O O . THR B 1 119 ? 5.309 -21.359 -5.359 1 98.44 119 THR B O 1
ATOM 2333 N N . HIS B 1 120 ? 6.992 -20.719 -6.758 1 98.56 120 HIS B N 1
ATOM 2334 C CA . HIS B 1 120 ? 7.117 -19.375 -6.207 1 98.56 120 HIS B CA 1
ATOM 2335 C C . HIS B 1 120 ? 6.051 -18.453 -6.773 1 98.56 120 HIS B C 1
ATOM 2337 O O . HIS B 1 120 ? 5.73 -18.516 -7.961 1 98.56 120 HIS B O 1
ATOM 2343 N N . VAL B 1 121 ? 5.508 -17.609 -5.879 1 98.94 121 VAL B N 1
ATOM 2344 C CA . VAL B 1 121 ? 4.504 -16.672 -6.367 1 98.94 121 VAL B CA 1
ATOM 2345 C C . VAL B 1 121 ? 4.734 -15.305 -5.734 1 98.94 121 VAL B C 1
ATOM 2347 O O . VAL B 1 121 ? 5.137 -15.203 -4.57 1 98.94 121 VAL B O 1
ATOM 2350 N N . TRP B 1 122 ? 4.473 -14.234 -6.578 1 98.94 122 TRP B N 1
ATOM 2351 C CA . TRP B 1 122 ? 4.355 -12.906 -5.984 1 98.94 122 TRP B CA 1
ATOM 2352 C C . TRP B 1 122 ? 3.125 -12.82 -5.09 1 98.94 122 TRP B C 1
ATOM 2354 O O . TRP B 1 122 ? 2.055 -13.32 -5.441 1 98.94 122 TRP B O 1
ATOM 2364 N N . VAL B 1 123 ? 3.264 -12.203 -3.979 1 98.94 123 VAL B N 1
ATOM 2365 C CA . VAL B 1 123 ? 2.16 -11.68 -3.182 1 98.94 123 VAL B CA 1
ATOM 2366 C C . VAL B 1 123 ? 2.344 -10.172 -2.982 1 98.94 123 VAL B C 1
ATOM 2368 O O . VAL B 1 123 ? 3.348 -9.602 -3.414 1 98.94 123 VAL B O 1
ATOM 2371 N N . GLY B 1 124 ? 1.37 -9.57 -2.373 1 9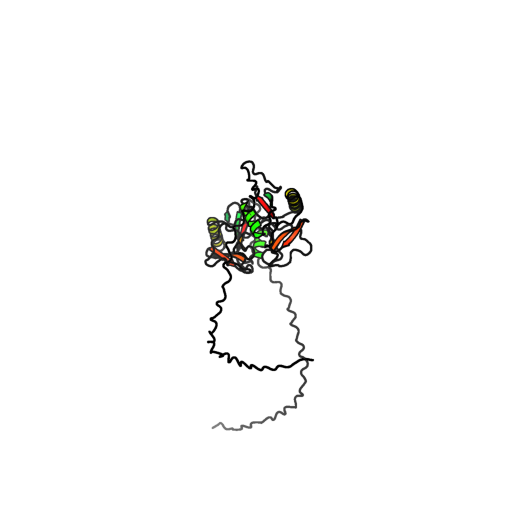8.81 124 GLY B N 1
ATOM 2372 C CA . GLY B 1 124 ? 1.264 -8.117 -2.447 1 98.81 124 GLY B CA 1
ATOM 2373 C C . GLY B 1 124 ? 2.117 -7.406 -1.418 1 98.81 124 GLY B C 1
ATOM 2374 O O . GLY B 1 124 ? 1.753 -6.328 -0.942 1 98.81 124 GLY B O 1
ATOM 2375 N N . GLY B 1 125 ? 3.182 -7.906 -0.957 1 98.56 125 GLY B N 1
ATOM 2376 C CA . GLY B 1 125 ? 4.062 -7.242 -0.01 1 98.56 125 GLY B CA 1
ATOM 2377 C C . GLY B 1 125 ? 5.07 -6.32 -0.676 1 98.56 125 GLY B C 1
ATOM 2378 O O . GLY B 1 125 ? 5.711 -6.699 -1.659 1 98.56 125 GLY B O 1
ATOM 2379 N N . LEU B 1 126 ? 5.18 -5.113 -0.137 1 97.5 126 LEU B N 1
ATOM 2380 C CA . LEU B 1 126 ? 6.113 -4.098 -0.614 1 97.5 126 LEU B CA 1
ATOM 2381 C C . LEU B 1 126 ? 6.926 -3.518 0.541 1 97.5 126 LEU B C 1
ATOM 2383 O O . LEU B 1 126 ? 6.359 -3.1 1.554 1 97.5 126 LEU B O 1
ATOM 2387 N N . ARG B 1 127 ? 8.227 -3.562 0.323 1 95.44 127 ARG B N 1
ATOM 2388 C CA . ARG B 1 127 ? 9.062 -2.918 1.331 1 95.44 127 ARG B CA 1
ATOM 2389 C C . ARG B 1 127 ? 8.719 -1.438 1.458 1 95.44 127 ARG B C 1
ATOM 2391 O O . ARG B 1 127 ? 8.578 -0.739 0.453 1 95.44 127 ARG B O 1
ATOM 2398 N N . TYR B 1 128 ? 8.531 -1.081 2.695 1 93.31 128 T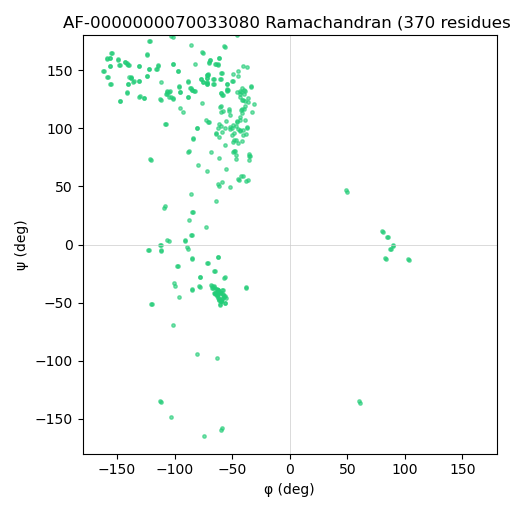YR B N 1
ATOM 2399 C CA . TYR B 1 128 ? 8.242 0.325 2.955 1 93.31 128 TYR B CA 1
ATOM 2400 C C . TYR B 1 128 ? 9.523 1.151 2.963 1 93.31 128 TYR B C 1
ATOM 2402 O O . TYR B 1 128 ? 10.273 1.144 3.945 1 93.31 128 TYR B O 1
ATOM 2410 N N . LEU B 1 129 ? 9.703 1.822 1.77 1 87.38 129 LEU B N 1
ATOM 2411 C CA . LEU B 1 129 ? 10.898 2.652 1.61 1 87.38 129 LEU B CA 1
ATOM 2412 C C . LEU B 1 129 ? 12.164 1.816 1.74 1 87.38 129 LEU B C 1
ATOM 2414 O O . LEU B 1 129 ? 12.336 0.821 1.032 1 87.38 129 LEU B O 1
ATOM 2418 N N . THR B 1 130 ? 13.195 2.176 2.404 1 85.69 130 THR B N 1
ATOM 2419 C CA . THR B 1 130 ? 14.438 1.427 2.543 1 85.69 130 THR B CA 1
ATOM 2420 C C . THR B 1 130 ? 14.578 0.867 3.957 1 85.69 130 THR B C 1
ATOM 2422 O O . THR B 1 130 ? 15.672 0.841 4.516 1 85.69 130 THR B O 1
ATOM 2425 N N . THR B 1 131 ? 13.367 0.534 4.492 1 86.5 131 THR B N 1
ATOM 2426 C CA . THR B 1 131 ? 13.359 0.067 5.875 1 86.5 131 THR B CA 1
ATOM 2427 C C . THR B 1 131 ? 13.188 -1.448 5.934 1 86.5 131 THR B C 1
ATOM 2429 O O . THR B 1 131 ? 13.172 -2.117 4.898 1 86.5 131 THR B O 1
ATOM 2432 N N . GLY B 1 132 ? 13.164 -2.033 7.129 1 89.12 132 GLY B N 1
ATOM 2433 C CA . GLY B 1 132 ? 12.875 -3.447 7.32 1 89.12 132 GLY B CA 1
ATOM 2434 C C . GLY B 1 132 ? 11.391 -3.75 7.41 1 89.12 132 GLY B C 1
ATOM 2435 O O . GLY B 1 132 ? 11 -4.891 7.664 1 89.12 132 GLY B O 1
ATOM 2436 N N . ARG B 1 133 ? 10.594 -2.768 7.152 1 91.5 133 ARG B N 1
ATOM 2437 C CA . ARG B 1 133 ? 9.148 -2.912 7.254 1 91.5 133 ARG B CA 1
ATOM 2438 C C . ARG B 1 133 ? 8.516 -3.096 5.875 1 91.5 133 ARG B C 1
ATOM 2440 O O . ARG B 1 133 ? 9.094 -2.699 4.863 1 91.5 133 ARG B O 1
ATOM 2447 N N . PHE B 1 134 ? 7.379 -3.717 5.973 1 96.81 134 PHE B N 1
ATOM 2448 C CA . PHE B 1 134 ? 6.641 -3.975 4.742 1 96.81 134 PHE B CA 1
ATOM 2449 C C . PHE B 1 134 ? 5.188 -3.539 4.883 1 96.81 134 PHE B C 1
ATOM 2451 O O . PHE B 1 134 ? 4.668 -3.438 5.996 1 96.81 134 PHE B O 1
ATOM 2458 N N . VAL B 1 135 ? 4.629 -3.213 3.715 1 97 135 VAL B N 1
ATOM 2459 C CA . VAL B 1 135 ? 3.199 -2.926 3.646 1 97 135 VAL B CA 1
ATOM 2460 C C . VAL B 1 135 ? 2.529 -3.861 2.645 1 97 135 VAL B C 1
ATOM 2462 O O . VAL B 1 135 ? 3.18 -4.367 1.728 1 97 135 VAL B O 1
ATOM 2465 N N . TRP B 1 136 ? 1.269 -4.121 2.906 1 98.62 136 TRP B N 1
ATOM 2466 C CA . TRP B 1 136 ? 0.461 -4.805 1.901 1 98.62 136 TRP B CA 1
ATOM 2467 C C . TRP B 1 136 ? -0.14 -3.809 0.916 1 98.62 136 TRP B C 1
ATOM 2469 O O . TRP B 1 136 ? -0.724 -2.801 1.32 1 98.62 136 TRP B O 1
ATOM 2479 N N . LEU B 1 137 ? -0.067 -4.113 -0.334 1 98.56 137 LEU B N 1
ATOM 2480 C CA . LEU B 1 137 ? -0.504 -3.207 -1.391 1 98.56 137 LEU B CA 1
ATOM 2481 C C . LEU B 1 137 ? -2.01 -2.977 -1.321 1 98.56 137 LEU B C 1
ATOM 2483 O O . LEU B 1 137 ? -2.51 -1.959 -1.806 1 98.56 137 LEU B O 1
ATOM 2487 N N . ASP B 1 138 ? -2.777 -3.898 -0.712 1 98.25 138 ASP B N 1
ATOM 2488 C CA . ASP B 1 138 ? -4.223 -3.727 -0.62 1 98.25 138 ASP B CA 1
ATOM 2489 C C . ASP B 1 138 ? -4.609 -2.992 0.661 1 98.25 138 ASP B C 1
ATOM 2491 O O . ASP B 1 138 ? -5.793 -2.879 0.986 1 98.25 138 ASP B O 1
ATOM 2495 N N . GLY B 1 139 ? -3.645 -2.561 1.443 1 97.5 139 GLY B N 1
ATOM 2496 C CA . GLY B 1 139 ? -3.904 -1.756 2.627 1 97.5 139 GLY B CA 1
ATOM 2497 C C . GLY B 1 139 ? -4.129 -2.586 3.875 1 97.5 139 GLY B C 1
ATOM 2498 O O . GLY B 1 139 ? -4.312 -2.041 4.965 1 97.5 139 GLY B O 1
ATOM 2499 N N . SER B 1 140 ? -4.086 -3.912 3.775 1 97.56 140 SER B N 1
AT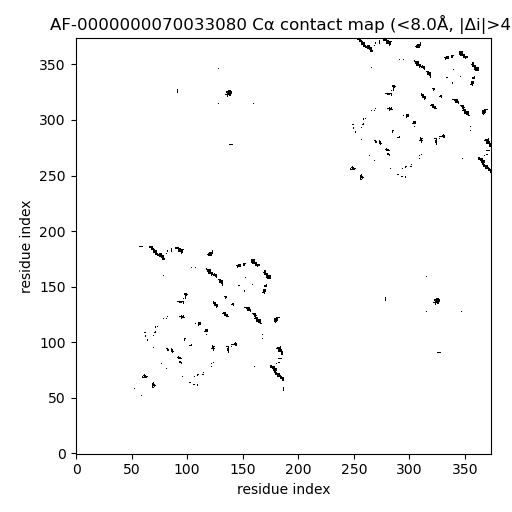OM 2500 C CA . SER B 1 140 ? -4.246 -4.77 4.945 1 97.56 140 SER B CA 1
ATOM 2501 C C . SER B 1 140 ? -3.139 -4.531 5.965 1 97.56 140 SER B C 1
ATOM 2503 O O . SER B 1 140 ? -2.051 -4.074 5.609 1 97.56 140 SER B O 1
ATOM 2505 N N . SER B 1 141 ? -3.453 -4.832 7.207 1 95.31 141 SER B N 1
ATOM 2506 C CA . SER B 1 141 ? -2.451 -4.727 8.266 1 95.31 141 SER B CA 1
ATOM 2507 C C . SER B 1 141 ? -1.411 -5.836 8.148 1 95.31 141 SER B C 1
ATOM 2509 O O . SER B 1 141 ? -1.751 -6.984 7.859 1 95.31 141 SER B O 1
ATOM 2511 N N . TRP B 1 142 ? -0.197 -5.41 8.359 1 96.69 142 TRP B N 1
ATOM 2512 C CA . TRP B 1 142 ? 0.885 -6.391 8.391 1 96.69 142 TRP B CA 1
ATOM 2513 C C . TRP B 1 142 ? 1.005 -7.027 9.773 1 96.69 142 TRP B C 1
ATOM 2515 O O . TRP B 1 142 ? 1.766 -6.551 10.617 1 96.69 142 TRP B O 1
ATOM 2525 N N . ILE B 1 143 ? 0.304 -8.164 9.961 1 96.06 143 ILE B N 1
ATOM 2526 C CA . ILE B 1 143 ? 0.222 -8.711 11.312 1 96.06 143 ILE B CA 1
ATOM 2527 C C . ILE B 1 143 ? 0.754 -10.141 11.32 1 96.06 143 ILE B C 1
ATOM 2529 O O . ILE B 1 143 ? 0.805 -10.781 12.375 1 96.06 143 ILE B O 1
ATOM 2533 N N . TYR B 1 144 ? 1.064 -10.633 10.219 1 98.06 144 TYR B N 1
ATOM 2534 C CA . TYR B 1 144 ? 1.581 -11.992 10.062 1 98.06 144 TYR B CA 1
ATOM 2535 C C . TYR B 1 144 ? 2.695 -12.031 9.023 1 98.06 144 TYR B C 1
ATOM 2537 O O . TYR B 1 144 ? 2.605 -11.375 7.98 1 98.06 144 TYR B O 1
ATOM 2545 N N . ALA B 1 145 ? 3.738 -12.734 9.266 1 98.25 145 ALA B N 1
ATOM 2546 C CA . ALA B 1 145 ? 4.793 -13.047 8.297 1 98.25 145 ALA B CA 1
ATOM 2547 C C . ALA B 1 145 ? 5.527 -14.328 8.68 1 98.25 145 ALA B C 1
ATOM 2549 O O . ALA B 1 145 ? 5.781 -14.57 9.859 1 98.25 145 ALA B O 1
ATOM 2550 N N . ASP B 1 146 ? 5.828 -15.18 7.707 1 98.62 146 ASP B N 1
ATOM 2551 C CA . ASP B 1 146 ? 6.617 -16.391 7.887 1 98.62 146 ASP B CA 1
ATOM 2552 C C . ASP B 1 146 ? 7.859 -16.375 7 1 98.62 146 ASP B C 1
ATOM 2554 O O . ASP B 1 146 ? 7.961 -17.172 6.055 1 98.62 146 ASP B O 1
ATOM 2558 N N . TRP B 1 147 ? 8.797 -15.555 7.414 1 98.62 147 TRP B N 1
ATOM 2559 C CA . TRP B 1 147 ? 10 -15.312 6.617 1 98.62 147 TRP B CA 1
ATOM 2560 C C . TRP B 1 147 ? 10.906 -16.531 6.613 1 98.62 147 TRP B C 1
ATOM 2562 O O . TRP B 1 147 ? 11.031 -17.234 7.625 1 98.62 147 TRP B O 1
ATOM 2572 N N . ARG B 1 148 ? 11.578 -16.75 5.535 1 98.19 148 ARG B N 1
ATOM 2573 C CA . ARG B 1 148 ? 12.641 -17.75 5.539 1 98.19 148 ARG B CA 1
ATOM 2574 C C . ARG B 1 148 ? 13.836 -17.281 6.359 1 98.19 148 ARG B C 1
ATOM 2576 O O . ARG B 1 148 ? 14.039 -16.078 6.539 1 98.19 148 ARG B O 1
ATOM 2583 N N . PRO B 1 149 ? 14.641 -18.188 6.848 1 97.06 149 PRO B N 1
ATOM 2584 C CA . PRO B 1 149 ? 15.812 -17.766 7.617 1 97.06 149 PRO B CA 1
ATOM 2585 C C . PRO B 1 149 ? 16.688 -16.781 6.863 1 97.06 149 PRO B C 1
ATOM 2587 O O . PRO B 1 149 ? 16.953 -16.953 5.672 1 97.06 149 PRO B O 1
ATOM 2590 N N . GLY B 1 150 ? 17.094 -15.68 7.586 1 95.81 150 GLY B N 1
ATOM 2591 C CA . GLY B 1 150 ? 17.984 -14.68 7.02 1 95.81 150 GLY B CA 1
ATOM 2592 C C . GLY B 1 150 ? 17.25 -13.586 6.262 1 95.81 150 GLY B C 1
ATOM 2593 O O . GLY B 1 150 ? 17.875 -12.633 5.781 1 95.81 150 GLY B O 1
ATOM 2594 N N . LYS B 1 151 ? 15.945 -13.773 6.18 1 95.25 151 LYS B N 1
ATOM 2595 C CA . LYS B 1 151 ? 15.141 -12.766 5.492 1 95.25 151 LYS B CA 1
ATOM 2596 C C . LYS B 1 151 ? 14.039 -12.234 6.398 1 95.25 151 LYS B C 1
ATOM 2598 O O . LYS B 1 151 ? 13.695 -12.859 7.406 1 95.25 151 LYS B O 1
ATOM 2603 N N . PRO B 1 152 ? 13.398 -11.031 6.039 1 95.31 152 PRO B N 1
ATOM 2604 C CA . PRO B 1 152 ? 13.805 -10.156 4.938 1 95.31 152 PRO B CA 1
ATOM 2605 C C . PRO B 1 152 ? 15.133 -9.445 5.199 1 95.31 152 PRO B C 1
ATOM 2607 O O . PRO B 1 152 ? 15.594 -9.398 6.344 1 95.31 152 PRO B O 1
ATOM 2610 N N . ARG B 1 153 ? 15.828 -8.984 4.176 1 91.88 153 ARG B N 1
ATOM 2611 C CA . ARG B 1 153 ? 16.969 -8.086 4.398 1 91.88 153 ARG B CA 1
ATOM 2612 C C . ARG B 1 153 ? 16.547 -6.879 5.227 1 91.88 153 ARG B C 1
ATOM 2614 O O . ARG B 1 153 ? 15.469 -6.328 5.035 1 91.88 153 ARG B O 1
ATOM 2621 N N . PRO B 1 154 ? 17.406 -6.562 6.113 1 87.12 154 PRO B N 1
ATOM 2622 C CA . PRO B 1 154 ? 17.047 -5.445 6.992 1 87.12 154 PRO B CA 1
ATOM 2623 C C . PRO B 1 154 ? 16.766 -4.156 6.227 1 87.12 154 PRO B C 1
ATOM 2625 O O . PRO B 1 154 ? 15.914 -3.361 6.637 1 87.12 154 PRO B O 1
ATOM 2628 N N . THR B 1 155 ? 17.562 -3.857 5.262 1 81.56 155 THR B N 1
ATOM 2629 C CA . THR B 1 155 ? 17.344 -2.742 4.348 1 81.56 155 THR B CA 1
ATOM 2630 C C . THR B 1 155 ? 17.703 -3.143 2.916 1 81.56 155 THR B C 1
ATOM 2632 O O . THR B 1 155 ? 18.516 -4.047 2.699 1 81.56 155 THR B O 1
ATOM 2635 N N . SER B 1 156 ? 16.938 -2.615 2.082 1 78.62 156 SER B N 1
ATOM 2636 C CA . SER B 1 156 ? 17.25 -2.9 0.687 1 78.62 156 SER B CA 1
ATOM 2637 C C . SER B 1 156 ? 16.656 -1.852 -0.242 1 78.62 156 SER B C 1
ATOM 2639 O O . SER B 1 156 ? 15.578 -1.315 0.033 1 78.62 156 SER B O 1
ATOM 2641 N N . ASN B 1 157 ? 17.422 -1.607 -1.259 1 81.25 157 ASN B N 1
ATOM 2642 C CA . ASN B 1 157 ? 16.875 -0.838 -2.369 1 81.25 157 ASN B CA 1
ATOM 2643 C C . ASN B 1 157 ? 16.594 -1.726 -3.576 1 81.25 157 ASN B C 1
ATOM 2645 O O . ASN B 1 157 ? 16.125 -1.24 -4.613 1 81.25 157 ASN B O 1
ATOM 2649 N N . VAL B 1 158 ? 16.828 -3.006 -3.303 1 84.5 158 VAL B N 1
ATOM 2650 C CA . VAL B 1 158 ? 16.734 -3.896 -4.453 1 84.5 158 VAL B CA 1
ATOM 2651 C C . VAL B 1 158 ? 15.664 -4.953 -4.203 1 84.5 158 VAL B C 1
ATOM 2653 O O . VAL B 1 158 ? 14.781 -5.16 -5.039 1 84.5 158 VAL B O 1
ATOM 2656 N N . ASP B 1 159 ? 15.742 -5.621 -3.076 1 92.62 159 ASP B N 1
ATOM 2657 C CA . ASP B 1 159 ? 14.789 -6.68 -2.73 1 92.62 159 ASP B CA 1
ATOM 2658 C C . ASP B 1 159 ? 13.57 -6.109 -2.02 1 92.62 159 ASP B C 1
ATOM 2660 O O . ASP B 1 159 ? 13.461 -6.188 -0.794 1 92.62 159 ASP B O 1
ATOM 2664 N N . ASN B 1 160 ? 12.672 -5.582 -2.818 1 95.5 160 ASN B N 1
ATOM 2665 C CA . ASN B 1 160 ? 11.609 -4.777 -2.223 1 95.5 160 ASN B CA 1
ATOM 2666 C C . ASN B 1 160 ? 10.25 -5.461 -2.344 1 95.5 160 ASN B C 1
ATOM 2668 O O . ASN B 1 160 ? 9.25 -4.969 -1.811 1 95.5 160 ASN B O 1
ATOM 2672 N N . CYS B 1 161 ? 10.211 -6.535 -3.01 1 97.94 161 CYS B N 1
ATOM 2673 C CA . CYS B 1 161 ? 8.938 -7.219 -3.207 1 97.94 161 CYS B CA 1
ATOM 2674 C C . CYS B 1 161 ? 8.93 -8.578 -2.516 1 97.94 161 CYS B C 1
ATOM 2676 O O . CYS B 1 161 ? 9.984 -9.18 -2.316 1 97.94 161 CYS B O 1
ATOM 2678 N N . VAL B 1 162 ? 7.727 -9.031 -2.166 1 98.75 162 VAL B N 1
ATOM 2679 C CA . VAL B 1 162 ? 7.609 -10.258 -1.381 1 98.75 162 VAL B CA 1
ATOM 2680 C C . VAL B 1 162 ? 7.094 -11.391 -2.264 1 98.75 162 VAL B C 1
ATOM 2682 O O . VAL B 1 162 ? 6.137 -11.211 -3.021 1 98.75 162 VAL B O 1
ATOM 2685 N N . GLU B 1 163 ? 7.77 -12.469 -2.213 1 98.81 163 GLU B N 1
ATOM 2686 C CA . GLU B 1 163 ? 7.289 -13.719 -2.807 1 98.81 163 GLU B CA 1
ATOM 2687 C C . GLU B 1 163 ? 7.047 -14.781 -1.738 1 98.81 163 GLU B C 1
ATOM 2689 O O . GLU B 1 163 ? 7.625 -14.719 -0.652 1 98.81 163 GLU B O 1
ATOM 2694 N N . LEU B 1 164 ? 6.125 -15.68 -1.991 1 98.88 164 LEU B N 1
ATOM 2695 C CA . LEU B 1 164 ? 6.078 -16.969 -1.315 1 98.88 164 LEU B CA 1
ATOM 2696 C C . LEU B 1 164 ? 6.91 -18 -2.061 1 98.88 164 LEU B C 1
ATOM 2698 O O . LEU B 1 164 ? 6.707 -18.234 -3.256 1 98.88 164 LEU B O 1
ATOM 2702 N N . LEU B 1 165 ? 7.773 -18.609 -1.356 1 98.88 165 LEU B N 1
ATOM 2703 C CA . LEU B 1 165 ? 8.547 -19.703 -1.927 1 98.88 165 LEU B CA 1
ATOM 2704 C C . LEU B 1 165 ? 7.699 -20.969 -2.037 1 98.88 165 LEU B C 1
ATOM 2706 O O . LEU B 1 165 ? 6.633 -21.062 -1.427 1 98.88 165 LEU B O 1
ATOM 2710 N N . ALA B 1 166 ? 8.195 -21.922 -2.816 1 98.5 166 ALA B N 1
ATOM 2711 C CA . ALA B 1 166 ? 7.484 -23.188 -3.008 1 98.5 166 ALA B CA 1
ATOM 2712 C C . ALA B 1 166 ? 7.207 -23.875 -1.67 1 98.5 166 ALA B C 1
ATOM 2714 O O . ALA B 1 166 ? 6.195 -24.562 -1.513 1 98.5 166 ALA B O 1
ATOM 2715 N N . ASN B 1 167 ? 8.031 -23.656 -0.667 1 98.31 167 ASN B N 1
ATOM 2716 C CA . ASN B 1 167 ? 7.832 -24.266 0.648 1 98.31 167 ASN B CA 1
ATOM 2717 C C . ASN B 1 167 ? 6.957 -23.375 1.535 1 98.31 167 ASN B C 1
ATOM 2719 O O . ASN B 1 167 ? 6.758 -23.688 2.715 1 98.31 167 ASN B O 1
ATOM 2723 N N . GLY B 1 168 ? 6.562 -22.234 1.062 1 98.69 168 GLY B N 1
ATOM 2724 C CA . GLY B 1 168 ? 5.602 -21.391 1.748 1 98.69 168 GLY B CA 1
ATOM 2725 C C . GLY B 1 168 ? 6.25 -20.219 2.461 1 98.69 168 GLY B C 1
ATOM 2726 O O . GLY B 1 168 ? 5.562 -19.281 2.873 1 98.69 168 GLY B O 1
ATOM 2727 N N . LYS B 1 169 ? 7.59 -20.266 2.59 1 98.94 169 LYS B N 1
ATOM 2728 C CA . LYS B 1 169 ? 8.258 -19.188 3.328 1 98.94 169 LYS B CA 1
ATOM 2729 C C . LYS B 1 169 ? 8.258 -17.891 2.535 1 98.94 169 LYS B C 1
ATOM 2731 O O . LYS B 1 169 ? 8.312 -17.906 1.304 1 98.94 169 LYS B O 1
ATOM 2736 N N . PHE B 1 170 ? 8.156 -16.797 3.309 1 98.88 170 PHE B N 1
ATOM 2737 C CA . PHE B 1 170 ? 8.273 -15.477 2.705 1 98.88 170 PHE B CA 1
ATOM 2738 C C . PHE B 1 170 ? 9.719 -15.203 2.295 1 98.88 170 PHE B C 1
ATOM 2740 O O . PHE B 1 170 ? 10.656 -15.57 3.006 1 98.88 170 PHE B O 1
ATOM 2747 N N . ASN B 1 171 ? 9.945 -14.531 1.203 1 98.56 171 ASN B N 1
ATOM 2748 C CA . ASN B 1 171 ? 11.242 -14.055 0.723 1 98.56 171 ASN B CA 1
ATOM 2749 C C . ASN B 1 171 ? 11.133 -12.664 0.095 1 98.56 171 ASN B C 1
ATOM 2751 O O . ASN B 1 171 ? 10.18 -12.383 -0.636 1 98.56 171 ASN B O 1
ATOM 2755 N N . ASP B 1 172 ? 11.984 -11.727 0.455 1 97.75 172 ASP B N 1
ATOM 2756 C CA . ASP B 1 172 ? 12.078 -10.477 -0.288 1 97.75 172 ASP B CA 1
ATOM 2757 C C . ASP B 1 172 ? 12.977 -10.625 -1.512 1 97.75 172 ASP B C 1
ATOM 2759 O O . ASP B 1 172 ? 14.062 -11.211 -1.425 1 97.75 172 ASP B O 1
ATOM 2763 N N . LEU B 1 173 ? 12.555 -10.203 -2.582 1 97.12 173 LEU B N 1
ATOM 2764 C CA . LEU B 1 173 ? 13.203 -10.414 -3.871 1 97.12 173 LEU B CA 1
ATOM 2765 C C . LEU B 1 173 ? 13.133 -9.156 -4.73 1 97.12 173 LEU B C 1
ATOM 2767 O O . LEU B 1 173 ? 12.328 -8.266 -4.469 1 97.12 173 LEU B O 1
ATOM 2771 N N . ARG B 1 174 ? 14.141 -9.078 -5.664 1 96.56 174 ARG B N 1
ATOM 2772 C CA . ARG B 1 174 ? 14.102 -7.992 -6.641 1 96.56 174 ARG B CA 1
ATOM 2773 C C . ARG B 1 174 ? 12.773 -7.969 -7.383 1 96.56 174 ARG B C 1
ATOM 2775 O O . ARG B 1 174 ? 12.336 -8.992 -7.922 1 96.56 174 ARG B O 1
ATOM 2782 N N . CYS B 1 175 ? 12.188 -6.75 -7.469 1 96.75 175 CYS B N 1
ATOM 2783 C CA . CYS B 1 175 ? 10.828 -6.598 -7.984 1 96.75 175 CYS B CA 1
ATOM 2784 C C . CYS B 1 175 ? 10.781 -6.844 -9.484 1 96.75 175 CYS B C 1
ATOM 2786 O O . CYS B 1 175 ? 9.711 -7.07 -10.047 1 96.75 175 CYS B O 1
ATOM 2788 N N . SER B 1 176 ? 11.922 -6.824 -10.141 1 96.38 176 SER B N 1
ATOM 2789 C CA . SER B 1 176 ? 11.977 -6.957 -11.594 1 96.38 176 SER B CA 1
ATOM 2790 C C . SER B 1 176 ? 11.977 -8.422 -12.016 1 96.38 176 SER B C 1
ATOM 2792 O O . SER B 1 176 ? 11.828 -8.734 -13.195 1 96.38 176 SER B O 1
ATOM 2794 N N . GLU B 1 177 ? 12.18 -9.336 -11.023 1 97.88 177 GLU B N 1
ATOM 2795 C CA . 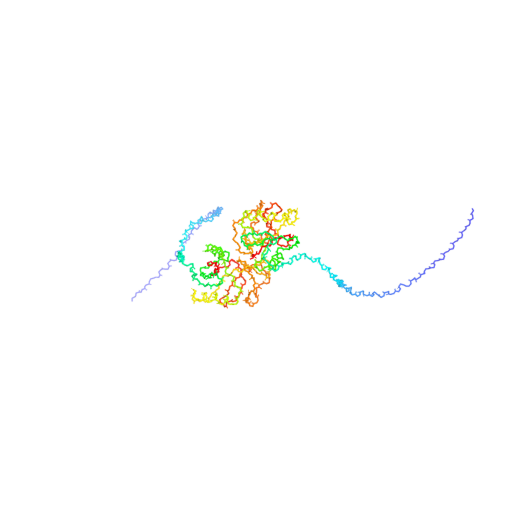GLU B 1 177 ? 12.078 -10.75 -11.367 1 97.88 177 GLU B CA 1
ATOM 2796 C C . GLU B 1 177 ? 10.664 -11.109 -11.797 1 97.88 177 GLU B C 1
ATOM 2798 O O . GLU B 1 177 ? 9.711 -10.383 -11.5 1 97.88 177 GLU B O 1
ATOM 2803 N N . THR B 1 178 ? 10.562 -12.164 -12.578 1 98.69 178 THR B N 1
ATOM 2804 C CA . THR B 1 178 ? 9.242 -12.602 -13.016 1 98.69 178 THR B CA 1
ATOM 2805 C C . THR B 1 178 ? 8.828 -13.883 -12.289 1 98.69 178 THR B C 1
ATOM 2807 O O . THR B 1 178 ? 9.633 -14.812 -12.148 1 98.69 178 THR B O 1
ATOM 2810 N N . GLU B 1 179 ? 7.648 -13.922 -11.773 1 98.69 179 GLU B N 1
ATOM 2811 C CA . GLU B 1 179 ? 7.07 -15.062 -11.07 1 98.69 179 GLU B CA 1
ATOM 2812 C C . GLU B 1 179 ? 5.582 -15.203 -11.367 1 98.69 179 GLU B C 1
ATOM 2814 O O . GLU B 1 179 ? 4.945 -14.25 -11.836 1 98.69 179 GLU B O 1
ATOM 2819 N N . ALA B 1 180 ? 5.082 -16.453 -11.18 1 98.94 180 ALA B N 1
ATOM 2820 C CA . ALA B 1 180 ? 3.635 -16.578 -11.008 1 98.94 180 ALA B CA 1
ATOM 2821 C C . ALA B 1 180 ? 3.143 -15.711 -9.852 1 98.94 180 ALA B C 1
ATOM 2823 O O . ALA B 1 180 ? 3.943 -15.094 -9.148 1 98.94 180 ALA B O 1
ATOM 2824 N N . PHE B 1 181 ? 1.809 -15.586 -9.727 1 98.94 181 PHE B N 1
ATOM 2825 C CA . PHE B 1 181 ? 1.358 -14.656 -8.695 1 98.94 181 PHE B CA 1
ATOM 2826 C C . PHE B 1 181 ? -0.074 -14.969 -8.281 1 98.94 181 PHE B C 1
ATOM 2828 O O . PHE B 1 181 ? -0.78 -15.711 -8.961 1 98.94 181 PHE B O 1
ATOM 2835 N N . ILE B 1 182 ? -0.409 -14.477 -7.113 1 98.94 182 ILE B N 1
ATOM 2836 C CA . ILE B 1 182 ? -1.748 -14.609 -6.547 1 98.94 182 ILE B CA 1
ATOM 2837 C C . ILE B 1 182 ? -2.42 -13.242 -6.488 1 98.94 182 ILE B C 1
ATOM 2839 O O . ILE B 1 182 ? -1.854 -12.289 -5.949 1 98.94 182 ILE B O 1
ATOM 2843 N N . CYS B 1 183 ? -3.621 -13.125 -7.098 1 98.88 183 CYS B N 1
ATOM 2844 C CA . CYS B 1 183 ? -4.469 -11.945 -6.934 1 98.88 183 CYS B CA 1
ATOM 2845 C C . CYS B 1 183 ? -5.535 -12.188 -5.871 1 98.88 183 CYS B C 1
ATOM 2847 O O . CYS B 1 183 ? -5.973 -13.32 -5.668 1 98.88 183 CYS B O 1
ATOM 2849 N N . SER B 1 184 ? -5.883 -11.148 -5.234 1 98.69 184 SER B N 1
ATOM 2850 C CA . SER B 1 184 ? -7.086 -11.156 -4.41 1 98.69 184 SER B CA 1
ATOM 2851 C C . SER B 1 184 ? -7.969 -9.945 -4.707 1 98.69 184 SER B C 1
ATOM 2853 O O . SER B 1 184 ? -7.465 -8.844 -4.949 1 98.69 184 SER B O 1
ATOM 2855 N N . HIS B 1 185 ? -9.305 -10.18 -4.73 1 97.69 185 HIS B N 1
ATOM 2856 C CA . HIS B 1 185 ? -10.266 -9.109 -4.969 1 97.69 185 HIS B CA 1
ATOM 2857 C C . HIS B 1 185 ? -11.562 -9.352 -4.215 1 97.69 185 HIS B C 1
ATOM 2859 O O . HIS B 1 185 ? -11.898 -10.5 -3.902 1 97.69 185 HIS B O 1
ATOM 2865 N N . PRO B 1 186 ? -12.266 -8.273 -3.922 1 94.75 186 PRO B N 1
ATOM 2866 C CA . PRO B 1 186 ? -13.562 -8.453 -3.266 1 94.75 186 PRO B CA 1
ATOM 2867 C C . PRO B 1 186 ? -14.539 -9.281 -4.102 1 94.75 186 PRO B C 1
ATOM 2869 O O . PRO B 1 186 ? -14.547 -9.18 -5.332 1 94.75 186 PRO B O 1
ATOM 2872 N N . GLU B 1 187 ? -15.305 -10.109 -3.4 1 90.62 187 GLU B N 1
ATOM 2873 C CA . GLU B 1 187 ? -16.328 -10.906 -4.066 1 90.62 187 GLU B CA 1
ATOM 2874 C C . GLU B 1 187 ? -17.578 -10.07 -4.352 1 90.62 187 GLU B C 1
ATOM 2876 O O . GLU B 1 187 ? -17.859 -9.109 -3.635 1 90.62 187 GLU B O 1
#

pLDDT: mean 75.99, std 30.76, range [17.95, 98.94]